Protein AF-A0A1A8CIB9-F1 (afdb_monomer)

Structure (mmCIF, N/CA/C/O backbone):
data_AF-A0A1A8CIB9-F1
#
_entry.id   AF-A0A1A8CIB9-F1
#
loop_
_atom_site.group_PDB
_atom_site.id
_atom_site.type_symbol
_atom_site.label_atom_id
_atom_site.label_alt_id
_atom_site.label_comp_id
_atom_site.label_asym_id
_atom_site.label_entity_id
_atom_site.label_seq_id
_atom_site.pdbx_PDB_ins_code
_atom_site.Cartn_x
_atom_site.Cartn_y
_atom_site.Cartn_z
_atom_site.occupancy
_atom_site.B_iso_or_equiv
_atom_site.auth_seq_id
_atom_site.auth_comp_id
_atom_site.auth_asym_id
_atom_site.auth_atom_id
_atom_site.pdbx_PDB_model_num
ATOM 1 N N . THR A 1 1 ? 44.053 -47.985 -75.294 1.00 54.22 1 THR A N 1
ATOM 2 C CA . THR A 1 1 ? 44.377 -47.275 -74.032 1.00 54.22 1 THR A CA 1
ATOM 3 C C . THR A 1 1 ? 44.449 -45.763 -74.181 1.00 54.22 1 THR A C 1
ATOM 5 O O . THR A 1 1 ? 44.349 -45.090 -73.173 1.00 54.22 1 THR A O 1
ATOM 8 N N . THR A 1 2 ? 44.560 -45.208 -75.389 1.00 54.22 2 THR A N 1
ATOM 9 C CA . THR A 1 2 ? 44.695 -43.759 -75.636 1.00 54.22 2 THR A CA 1
ATOM 10 C C . THR A 1 2 ? 43.370 -42.980 -75.628 1.00 54.22 2 THR A C 1
ATOM 12 O O . THR A 1 2 ? 43.347 -41.863 -75.128 1.00 54.22 2 THR A O 1
ATOM 15 N N . GLU A 1 3 ? 42.253 -43.562 -76.084 1.00 54.78 3 GLU A N 1
ATOM 16 C CA . GLU A 1 3 ? 40.936 -42.885 -76.100 1.00 54.78 3 GLU A CA 1
ATOM 17 C C . GLU A 1 3 ? 40.283 -42.754 -74.712 1.00 54.78 3 GLU A C 1
ATOM 19 O O . GLU A 1 3 ? 39.577 -41.782 -74.439 1.00 54.78 3 GLU A O 1
ATOM 24 N N . SER A 1 4 ? 40.553 -43.701 -73.804 1.00 56.16 4 SER A N 1
ATOM 25 C CA . SER A 1 4 ? 40.025 -43.661 -72.432 1.00 56.16 4 SER A CA 1
ATOM 26 C C . SER A 1 4 ? 40.646 -42.518 -71.621 1.00 56.16 4 SER A C 1
ATOM 28 O O . SER A 1 4 ? 39.952 -41.876 -70.837 1.00 56.16 4 SER A O 1
ATOM 30 N N . THR A 1 5 ? 41.922 -42.203 -71.869 1.00 58.66 5 THR A N 1
ATOM 31 C CA . THR A 1 5 ? 42.631 -41.077 -71.243 1.00 58.66 5 THR A CA 1
ATOM 32 C C . THR A 1 5 ? 42.067 -39.730 -71.709 1.00 58.66 5 THR A C 1
ATOM 34 O O . THR A 1 5 ? 41.890 -38.817 -70.909 1.00 58.66 5 THR A O 1
ATOM 37 N N . THR A 1 6 ? 41.675 -39.615 -72.984 1.00 62.97 6 THR A N 1
ATOM 38 C CA . THR A 1 6 ? 41.123 -38.369 -73.548 1.00 62.97 6 THR A CA 1
ATOM 39 C C . THR A 1 6 ? 39.738 -38.020 -72.992 1.00 62.97 6 THR A C 1
ATOM 41 O O . THR A 1 6 ?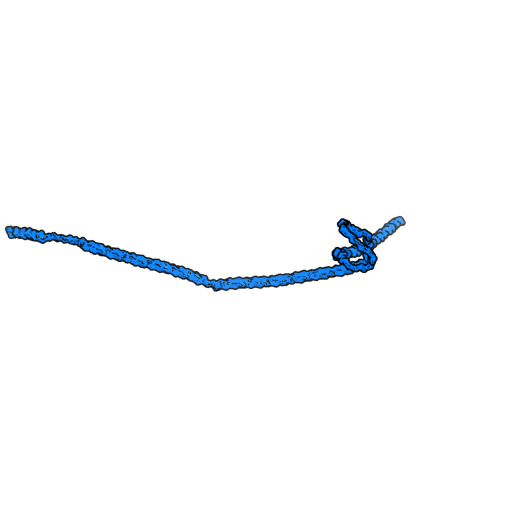 39.397 -36.844 -72.864 1.00 62.97 6 THR A O 1
ATOM 44 N N . MET A 1 7 ? 38.918 -39.021 -72.664 1.00 65.06 7 MET A N 1
ATOM 45 C CA . MET A 1 7 ? 37.602 -38.802 -72.049 1.00 65.06 7 MET A CA 1
ATOM 46 C C . MET A 1 7 ? 37.716 -38.389 -70.577 1.00 65.06 7 MET A C 1
ATOM 48 O O . MET A 1 7 ? 36.964 -37.528 -70.117 1.00 65.06 7 MET A O 1
ATOM 52 N N . GLU A 1 8 ? 38.685 -38.947 -69.852 1.00 67.94 8 GLU A N 1
ATOM 53 C CA . GLU A 1 8 ? 38.925 -38.621 -68.446 1.00 67.94 8 GLU A CA 1
ATOM 54 C C . GLU A 1 8 ? 39.481 -37.198 -68.268 1.00 67.94 8 GLU A C 1
ATOM 56 O O . GLU A 1 8 ? 39.038 -36.461 -67.383 1.00 67.94 8 GLU A O 1
ATOM 61 N N . ASP A 1 9 ? 40.372 -36.763 -69.162 1.00 68.81 9 ASP A N 1
ATOM 62 C CA . ASP A 1 9 ? 40.900 -35.395 -69.167 1.00 68.81 9 ASP A CA 1
ATOM 63 C C . ASP A 1 9 ? 39.818 -34.358 -69.505 1.00 68.81 9 ASP A C 1
ATOM 65 O O . ASP A 1 9 ? 39.734 -33.318 -68.850 1.00 68.81 9 ASP A O 1
ATOM 69 N N . LYS A 1 10 ? 38.899 -34.671 -70.431 1.00 69.88 10 LYS A N 1
ATOM 70 C CA . LYS A 1 10 ? 37.732 -33.818 -70.726 1.00 69.88 10 LYS A CA 1
ATOM 71 C C . LYS A 1 10 ? 36.770 -33.705 -69.543 1.00 69.88 10 LYS A C 1
ATOM 73 O O . LYS A 1 10 ? 36.228 -32.629 -69.294 1.00 69.88 10 LYS A O 1
ATOM 78 N N . MET A 1 11 ? 36.560 -34.786 -68.787 1.00 69.31 11 MET A N 1
ATOM 79 C CA . MET A 1 11 ? 35.745 -34.736 -67.567 1.00 69.31 11 MET A CA 1
ATOM 80 C C . MET A 1 11 ? 36.415 -33.917 -66.456 1.00 69.31 11 MET A C 1
ATOM 82 O O . MET A 1 11 ? 35.738 -33.143 -65.774 1.00 69.31 11 MET A O 1
ATOM 86 N N . LYS A 1 12 ? 37.740 -34.028 -66.297 1.00 71.44 12 LYS A N 1
ATOM 87 C CA . LYS A 1 12 ? 38.530 -33.209 -65.359 1.00 71.44 12 LYS A CA 1
ATOM 88 C C . LYS A 1 12 ? 38.539 -31.728 -65.750 1.00 71.44 12 LYS A C 1
ATOM 90 O O . LYS A 1 12 ? 38.465 -30.862 -64.883 1.00 71.44 12 LYS A O 1
ATOM 95 N N . GLU A 1 13 ? 38.584 -31.413 -67.039 1.00 72.12 13 GLU A N 1
ATOM 96 C CA . GLU A 1 13 ? 38.507 -30.033 -67.526 1.00 72.12 13 GLU A CA 1
ATOM 97 C C . GLU A 1 13 ? 37.100 -29.443 -67.350 1.00 72.12 13 GLU A C 1
ATOM 99 O O . GLU A 1 13 ? 36.956 -28.316 -66.879 1.00 72.12 13 GLU A O 1
ATOM 104 N N . ASN A 1 14 ? 36.048 -30.215 -67.634 1.00 71.69 14 ASN A N 1
ATOM 105 C CA . ASN A 1 14 ? 34.667 -29.780 -67.416 1.00 71.69 14 ASN A CA 1
ATOM 106 C C . ASN A 1 14 ? 34.348 -29.571 -65.932 1.00 71.69 14 ASN A C 1
ATOM 108 O O . ASN A 1 14 ? 33.689 -28.597 -65.580 1.00 71.69 14 ASN A O 1
ATOM 112 N N . THR A 1 15 ? 34.835 -30.441 -65.046 1.00 72.00 15 THR A N 1
ATOM 113 C CA . THR A 1 15 ? 34.665 -30.258 -63.595 1.00 72.00 15 THR A CA 1
ATOM 114 C C . THR A 1 15 ? 35.407 -29.023 -63.088 1.00 72.00 15 THR A C 1
ATOM 116 O O . THR A 1 15 ? 34.820 -28.259 -62.323 1.00 72.00 15 THR A O 1
ATOM 119 N N . LYS A 1 16 ? 36.626 -28.753 -63.580 1.00 77.38 16 LYS A N 1
ATOM 120 C CA . LYS A 1 16 ? 37.352 -27.500 -63.298 1.00 77.38 16 LYS A CA 1
ATOM 121 C C . LYS A 1 16 ? 36.575 -26.264 -63.767 1.00 77.38 16 LYS A C 1
ATOM 123 O O . LYS A 1 16 ? 36.340 -25.360 -62.966 1.00 77.38 16 LYS A O 1
ATOM 128 N N . LYS A 1 17 ? 36.066 -26.268 -65.003 1.00 76.50 17 LYS A N 1
ATOM 129 C CA . LYS A 1 17 ? 35.228 -25.181 -65.544 1.00 76.50 17 LYS A CA 1
ATOM 130 C C . LYS A 1 17 ? 33.960 -24.958 -64.717 1.00 76.50 17 LYS A C 1
ATOM 132 O O . LYS A 1 17 ? 33.610 -23.823 -64.413 1.00 76.50 17 LYS A O 1
ATOM 137 N N . VAL A 1 18 ? 33.284 -26.026 -64.289 1.00 81.12 18 VAL A N 1
ATOM 138 C CA . VAL A 1 18 ? 32.094 -25.930 -63.424 1.00 81.12 18 VAL A CA 1
ATOM 139 C C . VAL A 1 18 ? 32.444 -25.340 -62.055 1.00 81.12 18 VAL A C 1
ATOM 141 O O . VAL A 1 18 ? 31.697 -24.506 -61.541 1.00 81.12 18 VAL A O 1
ATOM 144 N N . THR A 1 19 ? 33.581 -25.720 -61.464 1.00 80.31 19 THR A N 1
ATOM 145 C CA . THR A 1 19 ? 34.029 -25.122 -60.198 1.00 80.31 19 THR A CA 1
ATOM 146 C C . THR A 1 19 ? 34.381 -23.643 -60.342 1.00 80.31 19 THR A C 1
ATOM 148 O O . THR A 1 19 ? 33.989 -22.858 -59.484 1.00 80.31 19 THR A O 1
ATOM 151 N N . GLU A 1 20 ? 35.022 -23.243 -61.441 1.00 83.12 20 GLU A N 1
ATOM 152 C CA . GLU A 1 20 ? 35.329 -21.841 -61.752 1.00 83.12 20 GLU A CA 1
ATOM 153 C C . GLU A 1 20 ? 34.058 -21.013 -61.994 1.00 83.12 20 GLU A C 1
ATOM 155 O O . GLU A 1 20 ? 33.910 -19.914 -61.465 1.00 83.12 20 GLU A O 1
ATOM 160 N N . HIS A 1 21 ? 33.072 -21.555 -62.710 1.00 84.25 21 HIS A N 1
ATOM 161 C CA . HIS A 1 21 ? 31.778 -20.890 -62.871 1.00 84.25 21 HIS A CA 1
ATOM 162 C C . HIS A 1 21 ? 31.034 -20.731 -61.541 1.00 84.25 21 HIS A C 1
ATOM 164 O O . HIS A 1 21 ? 30.430 -19.687 -61.289 1.00 84.25 21 HIS A O 1
ATOM 170 N N . LYS A 1 22 ? 31.095 -21.734 -60.657 1.00 86.81 22 LYS A N 1
ATOM 171 C CA . LYS A 1 22 ? 30.473 -21.662 -59.330 1.00 86.81 22 LYS A CA 1
ATOM 172 C C . LYS A 1 22 ? 31.141 -20.605 -58.449 1.00 86.81 22 LYS A C 1
ATOM 174 O O . LYS A 1 22 ? 30.437 -19.866 -57.764 1.00 86.81 22 LYS A O 1
ATOM 179 N N . THR A 1 23 ? 32.471 -20.501 -58.469 1.00 87.25 23 THR A N 1
ATOM 180 C CA . THR A 1 23 ? 33.184 -19.460 -57.711 1.00 87.25 23 THR A CA 1
ATOM 181 C C . THR A 1 23 ? 32.897 -18.064 -58.261 1.00 87.25 23 THR A C 1
ATOM 183 O O . THR A 1 23 ? 32.687 -17.144 -57.473 1.00 87.25 23 THR A O 1
ATOM 186 N N . LEU A 1 24 ? 32.790 -17.907 -59.584 1.00 90.31 24 LEU A N 1
ATOM 187 C CA . LEU A 1 24 ? 32.381 -16.650 -60.221 1.00 90.31 24 LEU A CA 1
ATOM 188 C C . LEU A 1 24 ? 30.943 -16.248 -59.869 1.00 90.31 24 LEU A C 1
ATOM 190 O O . LEU A 1 24 ? 30.689 -15.073 -59.609 1.00 90.31 24 LEU A O 1
ATOM 194 N N . LEU A 1 25 ? 30.013 -17.205 -59.807 1.00 88.88 25 LEU A N 1
ATOM 195 C CA . LEU A 1 25 ? 28.623 -16.941 -59.429 1.00 88.88 25 LEU A CA 1
ATOM 196 C C . LEU A 1 25 ? 28.509 -16.476 -57.972 1.00 88.88 25 LEU A C 1
ATOM 198 O O . LEU A 1 25 ? 27.802 -15.513 -57.687 1.00 88.88 25 LEU A O 1
ATOM 202 N N . VAL A 1 26 ? 29.237 -17.124 -57.058 1.00 90.12 26 VAL A N 1
ATOM 203 C CA . VAL A 1 26 ? 29.322 -16.701 -55.648 1.00 90.12 26 VAL A CA 1
ATOM 204 C C . VAL A 1 26 ? 29.961 -15.313 -55.542 1.00 90.12 26 VAL A C 1
ATOM 206 O O . VAL A 1 26 ? 29.449 -14.465 -54.812 1.00 90.12 26 VAL A O 1
ATOM 209 N N . LYS A 1 27 ? 31.016 -15.084 -56.340 1.00 90.75 27 LYS A N 1
ATOM 210 C CA . LYS A 1 27 ? 31.560 -13.787 -56.774 1.00 90.75 27 LYS A CA 1
ATOM 211 C C . LYS A 1 27 ? 30.481 -12.708 -56.890 1.00 90.75 27 LYS A C 1
ATOM 213 O O . LYS A 1 27 ? 30.280 -11.851 -56.034 1.00 90.75 27 LYS A O 1
ATOM 218 N N . HIS A 1 28 ? 29.752 -12.841 -57.985 1.00 90.44 28 HIS A N 1
ATOM 219 C CA . HIS A 1 28 ? 28.741 -11.906 -58.441 1.00 90.44 28 HIS A CA 1
ATOM 220 C C . HIS A 1 28 ? 27.577 -11.750 -57.455 1.00 90.44 28 HIS A C 1
ATOM 222 O O . HIS A 1 28 ? 27.076 -10.649 -57.241 1.00 90.44 28 HIS A O 1
ATOM 228 N N . GLN A 1 29 ? 27.152 -12.842 -56.811 1.00 91.00 29 GLN A N 1
ATOM 229 C CA . GLN A 1 29 ? 26.108 -12.784 -55.792 1.00 91.00 29 GLN A CA 1
ATOM 230 C C . GLN A 1 29 ? 26.528 -11.897 -54.617 1.00 91.00 29 GLN A C 1
ATOM 232 O O . GLN A 1 29 ? 25.713 -11.125 -54.115 1.00 91.00 29 GLN A O 1
ATOM 237 N N . LYS A 1 30 ? 27.786 -11.999 -54.177 1.00 89.88 30 LYS A N 1
ATOM 238 C CA . LYS A 1 30 ? 28.318 -11.153 -53.110 1.00 89.88 30 LYS A CA 1
ATOM 239 C C . LYS A 1 30 ? 28.433 -9.695 -53.557 1.00 89.88 30 LYS A C 1
ATOM 241 O O . LYS A 1 30 ? 27.951 -8.818 -52.844 1.00 89.88 30 LYS A O 1
ATOM 246 N N . ASP A 1 31 ? 28.971 -9.468 -54.754 1.00 88.69 31 ASP A N 1
ATOM 247 C CA . ASP A 1 31 ? 29.156 -8.131 -55.332 1.00 88.69 31 ASP A CA 1
ATOM 248 C C . ASP A 1 31 ? 27.827 -7.366 -55.486 1.00 88.69 31 ASP A C 1
ATOM 250 O O . ASP A 1 31 ? 27.812 -6.143 -55.413 1.00 88.69 31 ASP A O 1
ATOM 254 N N . LEU A 1 32 ? 26.698 -8.070 -55.635 1.00 89.12 32 LEU A N 1
ATOM 255 C CA . LEU A 1 32 ? 25.359 -7.469 -55.633 1.00 89.12 32 LEU A CA 1
ATOM 256 C C . LEU A 1 32 ? 24.728 -7.363 -54.239 1.00 89.12 32 LEU A C 1
ATOM 258 O O . LEU A 1 32 ? 23.956 -6.444 -53.970 1.00 89.12 32 LEU A O 1
ATOM 262 N N . ARG A 1 33 ? 25.008 -8.314 -53.345 1.00 91.94 33 ARG A N 1
ATOM 263 C CA . ARG A 1 33 ? 24.379 -8.370 -52.021 1.00 91.94 33 ARG A CA 1
ATOM 264 C C . ARG A 1 33 ? 24.823 -7.219 -51.129 1.00 91.94 33 ARG A C 1
ATOM 266 O O . ARG A 1 33 ? 23.972 -6.596 -50.501 1.00 91.94 33 ARG A O 1
ATOM 273 N N . ASP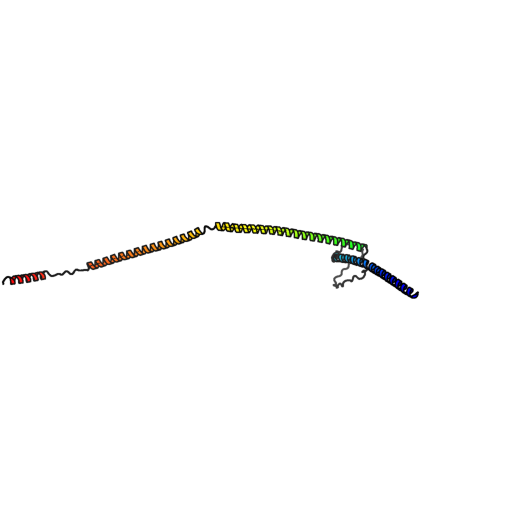 A 1 34 ? 26.122 -6.948 -51.069 1.00 90.56 34 ASP A N 1
ATOM 274 C CA . ASP A 1 34 ? 26.676 -5.967 -50.131 1.00 90.56 34 ASP A CA 1
ATOM 275 C C . ASP A 1 34 ? 26.205 -4.527 -50.456 1.00 90.56 34 ASP A C 1
ATOM 277 O O . ASP A 1 34 ? 25.724 -3.847 -49.543 1.00 90.56 34 ASP A O 1
ATOM 281 N N . PRO A 1 35 ? 26.197 -4.069 -51.728 1.00 89.81 35 PRO A N 1
ATOM 282 C CA . PRO A 1 35 ? 25.608 -2.779 -52.095 1.00 89.81 35 PRO A CA 1
ATOM 283 C C . PRO A 1 35 ? 24.104 -2.700 -51.824 1.00 89.81 35 PRO A C 1
ATOM 285 O O . PRO A 1 35 ? 23.627 -1.678 -51.342 1.00 89.81 35 PRO A O 1
ATOM 288 N N . ASN A 1 36 ? 23.352 -3.779 -52.069 1.00 91.19 36 ASN A N 1
ATOM 289 C CA . ASN A 1 36 ? 21.917 -3.806 -51.776 1.00 91.19 36 ASN A CA 1
ATOM 290 C C . ASN A 1 36 ? 21.638 -3.637 -50.277 1.00 91.19 36 ASN A C 1
ATOM 292 O O . ASN A 1 36 ? 20.702 -2.936 -49.902 1.00 91.19 36 ASN A O 1
ATOM 296 N N . VAL A 1 37 ? 22.457 -4.239 -49.409 1.00 93.06 37 VAL A N 1
ATOM 297 C CA . VAL A 1 37 ? 22.355 -4.043 -47.954 1.00 93.06 37 VAL A CA 1
ATOM 298 C C . VAL A 1 37 ? 22.659 -2.592 -47.572 1.00 93.06 37 VAL A C 1
ATOM 300 O O . VAL A 1 37 ? 21.936 -2.020 -46.757 1.00 93.06 37 VAL A O 1
ATOM 303 N N . ALA A 1 38 ? 23.681 -1.978 -48.173 1.00 90.00 38 ALA A N 1
ATOM 304 C CA . ALA A 1 38 ? 24.010 -0.574 -47.932 1.00 90.00 38 ALA A CA 1
ATOM 305 C C . ALA A 1 38 ? 22.875 0.371 -48.367 1.00 90.00 38 ALA A C 1
ATOM 307 O O . ALA A 1 38 ? 22.490 1.249 -47.599 1.00 90.00 38 ALA A O 1
ATOM 308 N N . LEU A 1 39 ? 22.281 0.141 -49.543 1.00 90.12 39 LEU A N 1
ATOM 309 C CA . LEU A 1 39 ? 21.133 0.909 -50.038 1.00 90.12 39 LEU A CA 1
ATOM 310 C C . LEU A 1 39 ? 19.899 0.747 -49.144 1.00 90.12 39 LEU A C 1
ATOM 312 O O . LEU A 1 39 ? 19.182 1.711 -48.902 1.00 90.12 39 LEU A O 1
ATOM 316 N N . LEU A 1 40 ? 19.650 -0.454 -48.613 1.00 93.94 40 LEU A N 1
ATOM 317 C CA . LEU A 1 40 ? 18.560 -0.674 -47.659 1.00 93.94 40 LEU A CA 1
ATOM 318 C C . LEU A 1 40 ? 18.775 0.103 -46.354 1.00 93.94 40 LEU A C 1
ATOM 320 O O . LEU A 1 40 ? 17.823 0.670 -45.821 1.00 93.94 40 LEU A O 1
ATOM 324 N N . ALA A 1 41 ? 20.010 0.145 -45.851 1.00 90.94 41 ALA A N 1
ATOM 325 C CA . ALA A 1 41 ? 20.351 0.927 -44.667 1.00 90.94 41 ALA A CA 1
ATOM 326 C C . ALA A 1 41 ? 20.210 2.437 -44.921 1.00 90.94 41 ALA A C 1
ATOM 328 O O . ALA A 1 41 ? 19.650 3.147 -44.090 1.00 90.94 41 ALA A O 1
ATOM 329 N N . GLU A 1 42 ? 20.661 2.918 -46.079 1.00 90.50 42 GLU A N 1
ATOM 330 C CA . GLU A 1 42 ? 20.491 4.308 -46.510 1.00 90.50 42 GLU A CA 1
ATOM 331 C C . GLU A 1 42 ? 19.002 4.683 -46.613 1.00 90.50 42 GLU A C 1
ATOM 333 O O . GLU A 1 42 ? 18.562 5.648 -45.987 1.00 90.50 42 GLU A O 1
ATOM 338 N N . ASN A 1 43 ? 18.205 3.868 -47.310 1.00 92.56 43 ASN A N 1
ATOM 339 C CA . ASN A 1 43 ? 16.760 4.065 -47.423 1.00 92.56 43 ASN A CA 1
ATOM 340 C C . ASN A 1 43 ? 16.090 4.103 -46.049 1.00 92.56 43 ASN A C 1
ATOM 342 O O . ASN A 1 43 ? 15.218 4.931 -45.814 1.00 92.56 43 ASN A O 1
ATOM 346 N N . HIS A 1 44 ? 16.511 3.248 -45.116 1.00 93.50 44 HIS A N 1
ATOM 347 C CA . HIS A 1 44 ? 15.976 3.264 -43.759 1.00 93.50 44 HIS A CA 1
ATOM 348 C C . HIS A 1 44 ? 16.214 4.604 -43.048 1.00 93.50 44 HIS A C 1
ATOM 350 O O . HIS A 1 44 ? 15.294 5.127 -42.423 1.00 93.50 44 HIS A O 1
ATOM 356 N N . VAL A 1 45 ? 17.414 5.179 -43.167 1.00 92.06 45 VAL A N 1
ATOM 357 C CA . VAL A 1 45 ? 17.736 6.491 -42.582 1.00 92.06 45 VAL A CA 1
ATOM 358 C C . VAL A 1 45 ? 16.880 7.592 -43.210 1.00 92.06 45 VAL A C 1
ATOM 360 O O . VAL A 1 45 ? 16.351 8.431 -42.485 1.00 92.06 45 VAL A O 1
ATOM 363 N N . PHE A 1 46 ? 16.676 7.565 -44.530 1.00 91.12 46 PHE A N 1
ATOM 364 C CA . PHE A 1 46 ? 15.808 8.535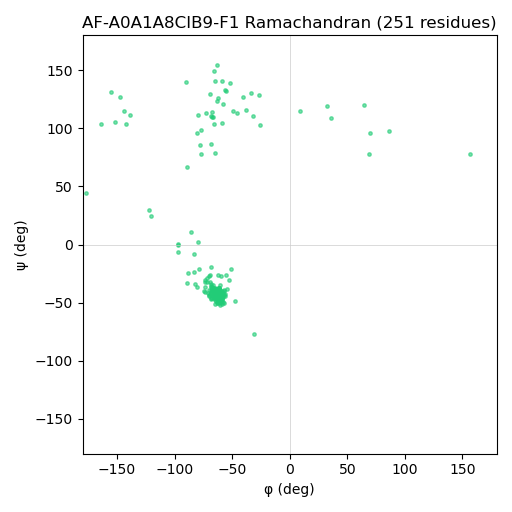 -45.204 1.00 91.12 46 PHE A CA 1
ATOM 365 C C . PHE A 1 46 ? 14.347 8.404 -44.795 1.00 91.12 46 PHE A C 1
ATOM 367 O O . PHE A 1 46 ? 13.701 9.409 -44.522 1.00 91.12 46 PHE A O 1
ATOM 374 N N . GLU A 1 47 ? 13.832 7.185 -44.686 1.00 92.38 47 GLU A N 1
ATOM 375 C CA . GLU A 1 47 ? 12.477 6.941 -44.197 1.00 92.38 47 GLU A CA 1
ATOM 376 C C . GLU A 1 47 ? 12.292 7.448 -42.761 1.00 92.38 47 GLU A C 1
ATOM 378 O O . GLU A 1 47 ? 11.260 8.033 -42.437 1.00 92.38 47 GLU A O 1
ATOM 383 N N . CYS A 1 48 ? 13.284 7.249 -41.887 1.00 91.50 48 CYS A N 1
ATOM 384 C CA . CYS A 1 48 ? 13.260 7.786 -40.525 1.00 91.50 48 CYS A CA 1
ATOM 385 C C . CYS A 1 48 ? 13.264 9.316 -40.523 1.00 91.50 48 CYS A C 1
ATOM 387 O O . CYS A 1 48 ? 12.415 9.918 -39.868 1.00 91.50 48 CYS A O 1
ATOM 389 N N . PHE A 1 49 ? 14.134 9.928 -41.325 1.00 90.94 49 PHE A N 1
ATOM 390 C CA . PHE A 1 49 ? 14.187 11.374 -41.486 1.00 90.94 49 PHE A CA 1
ATOM 391 C C . PHE A 1 49 ? 12.849 11.938 -41.979 1.00 90.94 49 PHE A C 1
ATOM 393 O O . PHE A 1 49 ? 12.294 12.844 -41.364 1.00 90.94 49 PHE A O 1
ATOM 400 N N . ILE A 1 50 ? 12.278 11.359 -43.041 1.00 89.25 50 ILE A N 1
ATOM 401 C CA . ILE A 1 50 ? 10.999 11.790 -43.625 1.00 89.25 50 ILE A CA 1
ATOM 402 C C . ILE A 1 50 ? 9.863 11.684 -42.604 1.00 89.25 50 ILE A C 1
ATOM 404 O O . ILE A 1 50 ? 9.050 12.597 -42.508 1.00 89.25 50 ILE A O 1
ATOM 408 N N . LYS A 1 51 ? 9.814 10.613 -41.801 1.00 89.56 51 LYS A N 1
ATOM 409 C CA . LYS A 1 51 ? 8.787 10.440 -40.755 1.00 89.56 51 LYS A CA 1
ATOM 410 C C . LYS A 1 51 ? 8.835 11.511 -39.667 1.00 89.56 51 LYS A C 1
ATOM 412 O O . LYS A 1 51 ? 7.818 11.733 -39.014 1.00 89.56 51 LYS A O 1
ATOM 417 N N . ARG A 1 52 ? 9.999 12.125 -39.435 1.00 87.69 52 ARG A N 1
ATOM 418 C CA . ARG A 1 52 ? 10.180 13.195 -38.442 1.00 87.69 52 ARG A CA 1
ATOM 419 C C . ARG A 1 52 ? 9.786 14.566 -38.962 1.00 87.69 52 ARG A C 1
ATOM 421 O O . ARG A 1 52 ? 9.502 15.435 -38.147 1.00 87.69 52 ARG A O 1
ATOM 428 N N . LEU A 1 53 ? 9.795 14.766 -40.278 1.00 83.88 53 LEU A N 1
ATOM 429 C CA . LEU A 1 53 ? 9.390 16.031 -40.876 1.00 83.88 53 LEU A CA 1
ATOM 430 C C . LEU A 1 53 ? 7.890 16.227 -40.644 1.00 83.88 53 LEU A C 1
ATOM 432 O O . LEU A 1 53 ? 7.063 15.491 -41.185 1.00 83.88 53 LEU A O 1
ATOM 436 N N . ASP A 1 54 ? 7.530 17.230 -39.847 1.00 73.94 54 ASP A N 1
ATOM 437 C CA . ASP A 1 54 ? 6.142 17.673 -39.758 1.00 73.94 54 ASP A CA 1
ATOM 438 C C . ASP A 1 54 ? 5.775 18.345 -41.099 1.00 73.94 54 ASP A C 1
ATOM 440 O O . ASP A 1 54 ? 6.507 19.231 -41.556 1.00 73.94 54 ASP A O 1
ATOM 444 N N . PRO A 1 55 ? 4.653 17.986 -41.757 1.00 65.00 55 PRO A N 1
ATOM 445 C CA . PRO A 1 55 ? 4.183 18.673 -42.963 1.00 65.00 55 PRO A CA 1
ATOM 446 C C . PRO A 1 55 ? 4.096 20.203 -42.829 1.00 65.00 55 PRO A C 1
ATOM 448 O O . PRO A 1 55 ? 4.108 20.912 -43.836 1.00 65.00 55 PRO A O 1
ATOM 451 N N . LYS A 1 56 ? 4.012 20.722 -41.597 1.00 58.84 56 LYS A N 1
ATOM 452 C CA . LYS A 1 56 ? 3.992 22.160 -41.300 1.00 58.84 56 LYS A CA 1
ATOM 453 C C . LYS A 1 56 ? 5.362 22.842 -41.346 1.00 58.84 56 LYS A C 1
ATOM 455 O O . LYS A 1 56 ? 5.397 24.047 -41.559 1.00 58.84 56 LYS A O 1
ATOM 460 N N . GLU A 1 57 ? 6.474 22.117 -41.219 1.00 56.88 57 GLU A N 1
ATOM 461 C CA . GLU A 1 57 ? 7.830 22.695 -41.301 1.00 56.88 57 GLU A CA 1
ATOM 462 C C . GLU A 1 57 ? 8.179 23.197 -42.715 1.00 56.88 57 GLU A C 1
ATOM 464 O O . GLU A 1 57 ? 9.049 24.049 -42.872 1.00 56.88 57 GLU A O 1
ATOM 469 N N . PHE A 1 58 ? 7.463 22.721 -43.743 1.00 53.25 58 PHE A N 1
ATOM 470 C CA . PHE A 1 58 ? 7.584 23.185 -45.133 1.00 53.25 58 PHE A CA 1
ATOM 471 C C . PHE A 1 58 ? 6.536 24.233 -45.534 1.00 53.25 58 PHE A C 1
ATOM 473 O O . PHE A 1 58 ? 6.625 24.803 -46.622 1.00 53.25 58 PHE A O 1
ATOM 480 N N . GLN A 1 59 ? 5.557 24.524 -44.672 1.00 48.41 59 GLN A N 1
ATOM 481 C CA . GLN A 1 59 ? 4.670 25.679 -44.825 1.00 48.41 59 GLN A CA 1
ATOM 482 C C . GLN A 1 59 ? 5.306 26.874 -44.116 1.00 48.41 59 GLN A C 1
ATOM 484 O O . GLN A 1 59 ? 4.831 27.343 -43.086 1.00 48.41 59 GLN A O 1
ATOM 489 N N . GLY A 1 60 ? 6.431 27.332 -44.661 1.00 40.25 60 GLY A N 1
ATOM 490 C CA . GLY A 1 60 ? 7.049 28.576 -44.236 1.00 40.25 60 GLY A CA 1
ATOM 491 C C . GLY A 1 60 ? 6.113 29.755 -44.491 1.00 40.25 60 GLY A C 1
ATOM 492 O O . GLY A 1 60 ? 5.643 29.959 -45.612 1.00 40.25 60 GLY A O 1
ATOM 493 N N . ASP A 1 61 ? 5.875 30.508 -43.422 1.00 45.00 61 ASP A N 1
ATOM 494 C CA . ASP A 1 61 ? 5.480 31.909 -43.419 1.00 45.00 61 ASP A CA 1
ATOM 495 C C . ASP A 1 61 ? 6.267 32.670 -44.501 1.00 45.00 61 ASP A C 1
ATOM 497 O O . ASP A 1 61 ? 7.491 32.548 -44.608 1.00 45.00 61 ASP A O 1
ATOM 501 N N . GLY A 1 62 ? 5.554 33.385 -45.368 1.00 44.62 62 GLY A N 1
ATOM 502 C CA . GLY A 1 62 ? 6.152 34.103 -46.486 1.00 44.62 62 GLY A CA 1
ATOM 503 C C . GLY A 1 62 ? 7.033 35.239 -45.979 1.00 44.62 62 GLY A C 1
ATOM 504 O O . GLY A 1 62 ? 6.520 36.244 -45.498 1.00 44.62 62 GLY A O 1
ATOM 505 N N . GLY A 1 63 ? 8.350 35.102 -46.127 1.00 39.16 63 GLY A N 1
ATOM 506 C CA . GLY A 1 63 ? 9.307 36.115 -45.692 1.00 39.16 63 GLY A CA 1
ATOM 507 C C . GLY A 1 63 ? 10.603 36.116 -46.498 1.00 39.16 63 GLY A C 1
ATOM 508 O O . GLY A 1 63 ? 11.467 35.277 -46.288 1.00 39.16 63 GLY A O 1
ATOM 509 N N . GLU A 1 64 ? 10.708 37.123 -47.368 1.00 39.50 64 GLU A N 1
ATOM 510 C CA . GLU A 1 64 ? 11.930 37.808 -47.822 1.00 39.50 64 GLU A CA 1
ATOM 511 C C . GLU A 1 64 ? 12.942 37.067 -48.721 1.00 39.50 64 GLU A C 1
ATOM 513 O O . GLU A 1 64 ? 13.908 36.449 -48.285 1.00 39.50 64 GLU A O 1
ATOM 518 N N . GLY A 1 65 ? 12.788 37.300 -50.031 1.00 33.16 65 GLY A N 1
ATOM 519 C CA . GLY A 1 65 ? 13.823 37.133 -51.051 1.00 33.16 65 GLY A CA 1
ATOM 520 C C . GLY A 1 65 ? 13.781 38.292 -52.053 1.00 33.16 65 GLY A C 1
ATOM 521 O O . GLY A 1 65 ? 12.819 38.459 -52.793 1.00 33.16 65 GLY A O 1
ATOM 522 N N . GLN A 1 66 ? 14.826 39.112 -52.007 1.00 35.91 66 GLN A N 1
ATOM 523 C CA . GLN A 1 66 ? 15.155 40.313 -52.781 1.00 35.91 66 GLN A CA 1
ATOM 524 C C . GLN A 1 66 ? 14.705 40.384 -54.263 1.00 35.91 66 GLN A C 1
ATOM 526 O O . GLN A 1 66 ? 15.014 39.527 -55.080 1.00 35.91 66 GLN A O 1
ATOM 531 N N . GLN A 1 67 ? 14.069 41.520 -54.582 1.00 34.31 67 GLN A N 1
ATOM 532 C CA . GLN A 1 67 ? 14.201 42.373 -55.779 1.00 34.31 67 GLN A CA 1
ATOM 533 C C . GLN A 1 67 ? 14.466 41.729 -57.159 1.00 34.31 67 GLN A C 1
ATOM 535 O O . GLN A 1 67 ? 15.602 41.448 -57.525 1.00 34.31 67 GLN A O 1
ATOM 540 N N . ALA A 1 68 ? 13.443 41.764 -58.019 1.00 32.41 68 ALA A N 1
ATOM 541 C CA . ALA A 1 68 ? 13.591 42.156 -59.423 1.00 32.41 68 ALA A CA 1
ATOM 542 C C . ALA A 1 68 ? 12.305 42.862 -59.891 1.00 32.41 68 ALA A C 1
ATOM 544 O O . ALA A 1 68 ? 11.195 42.376 -59.690 1.00 32.41 68 ALA A O 1
ATOM 545 N N . ALA A 1 69 ? 12.477 44.061 -60.442 1.00 35.78 69 ALA A N 1
ATOM 546 C CA . ALA A 1 69 ? 11.433 44.996 -60.839 1.00 35.78 69 ALA A CA 1
ATOM 547 C C . ALA A 1 69 ? 10.560 44.492 -62.002 1.00 35.78 69 ALA A C 1
ATOM 549 O O . ALA A 1 69 ? 11.068 43.845 -62.915 1.00 35.78 69 ALA A O 1
ATOM 550 N N . GLY A 1 70 ? 9.284 44.903 -62.035 1.00 29.44 70 GLY A N 1
ATOM 551 C CA . GLY A 1 70 ? 8.507 44.866 -63.279 1.00 29.44 70 GLY A CA 1
ATOM 552 C C . GLY A 1 70 ? 6.980 44.802 -63.168 1.00 29.44 70 GLY A C 1
ATOM 553 O O . GLY A 1 70 ? 6.405 43.763 -63.440 1.00 29.44 70 GLY A O 1
ATOM 554 N N . HIS A 1 71 ? 6.351 45.946 -62.887 1.00 29.42 71 HIS A N 1
ATOM 555 C CA . HIS A 1 71 ? 5.058 46.405 -63.428 1.00 29.42 71 HIS A CA 1
ATOM 556 C C . HIS A 1 71 ? 3.711 45.677 -63.164 1.00 29.42 71 HIS A C 1
ATOM 558 O O . HIS A 1 71 ? 3.394 44.625 -63.703 1.00 29.42 71 HIS A O 1
ATOM 564 N N . SER A 1 72 ? 2.843 46.487 -62.540 1.00 34.47 72 SER A N 1
ATOM 565 C CA . SER A 1 72 ? 1.405 46.708 -62.770 1.00 34.47 72 SER A CA 1
ATOM 566 C C . SER A 1 72 ? 0.362 45.797 -62.110 1.00 34.47 72 SER A C 1
ATOM 568 O O . SER A 1 72 ? -0.062 44.773 -62.631 1.00 34.47 72 SER A O 1
ATOM 570 N N . GLN A 1 73 ? -0.140 46.330 -60.994 1.00 40.81 73 GLN A N 1
ATOM 571 C CA . GLN A 1 73 ? -1.521 46.317 -60.510 1.00 40.81 73 GLN A CA 1
ATOM 572 C C . GLN A 1 73 ? -2.584 46.197 -61.616 1.00 40.81 73 GLN A C 1
ATOM 574 O O . GLN A 1 73 ? -2.594 47.032 -62.517 1.00 40.81 73 GLN A O 1
ATOM 579 N N . LEU A 1 74 ? -3.508 45.240 -61.466 1.00 32.91 74 LEU A N 1
ATOM 580 C CA . LEU A 1 74 ? -4.953 45.412 -61.675 1.00 32.91 74 LEU A CA 1
ATOM 581 C C . LEU A 1 74 ? -5.729 44.358 -60.861 1.00 32.91 74 LEU A C 1
ATOM 583 O O . LEU A 1 74 ? -5.424 43.168 -60.898 1.00 32.91 74 LEU A O 1
ATOM 587 N N . ASP A 1 75 ? -6.730 44.839 -60.126 1.00 37.81 75 ASP A N 1
ATOM 588 C CA . ASP A 1 75 ? -7.706 44.071 -59.356 1.00 37.81 75 ASP A CA 1
ATOM 589 C C . ASP A 1 75 ? -8.617 43.210 -60.244 1.00 37.81 75 ASP A C 1
ATOM 591 O O . ASP A 1 75 ? -9.137 43.694 -61.249 1.00 37.81 75 ASP A O 1
ATOM 595 N N . CYS A 1 76 ? -8.931 41.985 -59.804 1.00 29.22 76 CYS A N 1
ATOM 596 C CA . CYS A 1 76 ? -10.195 41.320 -60.145 1.00 29.22 76 CYS A CA 1
ATOM 597 C C . CYS A 1 76 ? -10.513 40.123 -59.223 1.00 29.22 76 CYS A C 1
ATOM 599 O O . CYS A 1 76 ? -9.949 39.040 -59.342 1.00 29.22 76 CYS A O 1
ATOM 601 N N . VAL A 1 77 ? -11.444 40.371 -58.296 1.00 34.47 77 VAL A N 1
ATOM 602 C CA . VAL A 1 77 ? -12.682 39.616 -58.007 1.00 34.47 77 VAL A CA 1
ATOM 603 C C . VAL A 1 77 ? -12.690 38.088 -58.232 1.00 34.47 77 VAL A C 1
ATOM 605 O O . VAL A 1 77 ? -12.623 37.599 -59.353 1.00 34.47 77 VAL A O 1
ATOM 608 N N . ASN A 1 78 ? -12.928 37.377 -57.121 1.00 42.59 78 ASN A N 1
ATOM 609 C CA . ASN A 1 78 ? -13.603 36.080 -56.942 1.00 42.59 78 ASN A CA 1
ATOM 610 C C . ASN A 1 78 ? -13.962 35.263 -58.197 1.00 42.59 78 ASN A C 1
ATOM 612 O O . ASN A 1 78 ? -14.935 35.590 -58.874 1.00 42.59 78 ASN A O 1
ATOM 616 N N . VAL A 1 79 ? -13.338 34.088 -58.363 1.00 37.38 79 VAL A N 1
ATOM 617 C CA . VAL A 1 79 ? -14.007 32.916 -58.958 1.00 37.38 79 VAL A CA 1
ATOM 618 C C . VAL A 1 79 ? -13.534 31.633 -58.271 1.00 37.38 79 VAL A C 1
ATOM 620 O O . VAL A 1 79 ? -12.381 31.219 -58.396 1.00 37.38 79 VAL A O 1
ATOM 623 N N . ASP A 1 80 ? -14.477 30.989 -57.587 1.00 48.53 80 ASP A N 1
ATOM 624 C CA . ASP A 1 80 ? -14.448 29.592 -57.168 1.00 48.53 80 ASP A CA 1
ATOM 625 C C . ASP A 1 80 ? -13.990 28.684 -58.318 1.00 48.53 80 ASP A C 1
ATOM 627 O O . ASP A 1 80 ? -14.684 28.508 -59.325 1.00 48.53 80 ASP A O 1
ATOM 631 N N . ARG A 1 81 ? -12.817 28.061 -58.182 1.00 38.09 81 ARG A N 1
ATOM 632 C CA . ARG A 1 81 ? -12.393 27.011 -59.110 1.00 38.09 81 ARG A CA 1
ATOM 633 C C . ARG A 1 81 ? -11.661 25.918 -58.354 1.00 38.09 81 ARG A C 1
ATOM 635 O O . ARG A 1 81 ? -10.496 26.065 -57.999 1.00 38.09 81 ARG A O 1
ATOM 642 N N . ARG A 1 82 ? -12.385 24.810 -58.149 1.00 53.09 82 ARG A N 1
ATOM 643 C CA . ARG A 1 82 ? -11.890 23.481 -57.757 1.00 53.09 82 ARG A CA 1
ATOM 644 C C . ARG A 1 82 ? -10.441 23.286 -58.206 1.00 53.09 82 ARG A C 1
ATOM 646 O O . ARG A 1 82 ? -10.186 23.019 -59.384 1.00 53.09 82 ARG A O 1
ATOM 653 N N . GLN A 1 83 ? -9.505 23.404 -57.272 1.00 45.94 83 GLN A N 1
ATOM 654 C CA . GLN A 1 83 ? -8.114 23.084 -57.539 1.00 45.94 83 GLN A CA 1
ATOM 655 C C . GLN A 1 83 ? -7.981 21.562 -57.531 1.00 45.94 83 GLN A C 1
ATOM 657 O O . GLN A 1 83 ? -7.907 20.919 -56.488 1.00 45.94 83 GLN A O 1
ATOM 662 N N . LYS A 1 84 ? -7.989 20.975 -58.732 1.00 41.53 84 LYS A N 1
ATOM 663 C CA . LYS A 1 84 ? -7.296 19.706 -58.964 1.00 41.53 84 LYS A CA 1
ATOM 664 C C . LYS A 1 84 ? -5.859 19.871 -58.453 1.00 41.53 84 LYS A C 1
ATOM 666 O O . LYS A 1 84 ? -5.278 20.930 -58.710 1.00 41.53 84 LYS A O 1
ATOM 671 N N . PRO A 1 85 ? -5.283 18.866 -57.773 1.00 42.44 85 PRO A N 1
ATOM 672 C CA . PRO A 1 85 ? -3.893 18.942 -57.366 1.00 42.44 85 PRO A CA 1
ATOM 673 C C . PRO A 1 85 ? -3.073 19.138 -58.639 1.00 42.44 85 PRO A C 1
ATOM 675 O O . PRO A 1 85 ? -3.179 18.346 -59.581 1.00 42.44 85 PRO A O 1
ATOM 678 N N . ARG A 1 86 ? -2.317 20.239 -58.703 1.00 43.56 86 ARG A N 1
ATOM 679 C CA . ARG A 1 86 ? -1.251 20.370 -59.690 1.00 43.56 86 ARG A CA 1
ATOM 680 C C . ARG A 1 86 ? -0.328 19.195 -59.413 1.00 43.56 86 ARG A C 1
ATOM 682 O O . ARG A 1 86 ? 0.376 19.190 -58.409 1.00 43.56 86 ARG A O 1
ATOM 689 N N . TYR A 1 87 ? -0.399 18.178 -60.265 1.00 43.62 87 TYR A N 1
ATOM 690 C CA . TYR A 1 87 ? 0.690 17.235 -60.409 1.00 43.62 87 TYR A CA 1
ATOM 691 C C . TYR A 1 87 ? 1.944 18.086 -60.591 1.00 43.62 87 TYR A C 1
ATOM 693 O O . TYR A 1 87 ? 2.038 18.840 -61.562 1.00 43.62 87 TYR A O 1
ATOM 701 N N . ILE A 1 88 ? 2.854 18.006 -59.621 1.00 51.22 88 ILE A N 1
ATOM 702 C CA . ILE A 1 88 ? 4.246 18.421 -59.761 1.00 51.22 88 ILE A CA 1
ATOM 703 C C . ILE A 1 88 ? 4.824 17.452 -60.795 1.00 51.22 88 ILE A C 1
ATOM 705 O O . ILE A 1 88 ? 5.366 16.401 -60.479 1.00 51.22 88 ILE A O 1
ATOM 709 N N . SER A 1 89 ? 4.516 17.725 -62.057 1.00 57.56 89 SER A N 1
ATOM 710 C CA . SER A 1 89 ? 5.095 17.060 -63.206 1.00 57.56 89 SER A CA 1
ATOM 711 C C . SER A 1 89 ? 6.331 17.859 -63.585 1.00 57.56 89 SER A C 1
ATOM 713 O O . SER A 1 89 ? 6.277 19.086 -63.560 1.00 57.56 89 SER A O 1
ATOM 715 N N . SER A 1 90 ? 7.383 17.118 -63.941 1.00 50.97 90 SER A N 1
ATOM 716 C CA . SER A 1 90 ? 8.723 17.539 -64.375 1.00 50.97 90 SER A CA 1
ATOM 717 C C . SER A 1 90 ? 9.615 18.185 -63.311 1.00 50.97 90 SER A C 1
ATOM 719 O O . SER A 1 90 ? 9.744 19.400 -63.287 1.00 50.97 90 SER A O 1
ATOM 721 N N . ASP A 1 91 ? 10.193 17.343 -62.441 1.00 46.53 91 ASP A N 1
ATOM 722 C CA . ASP A 1 91 ? 11.638 17.332 -62.090 1.00 46.53 91 ASP A CA 1
ATOM 723 C C . ASP A 1 91 ? 11.960 16.178 -61.109 1.00 46.53 91 ASP A C 1
ATOM 725 O O . ASP A 1 91 ? 12.642 16.330 -60.099 1.00 46.53 91 ASP A O 1
ATOM 729 N N . CYS A 1 92 ? 11.421 14.980 -61.366 1.00 48.47 92 CYS A N 1
ATOM 730 C CA . CYS A 1 92 ? 11.436 13.893 -60.379 1.00 48.47 92 CYS A CA 1
ATOM 731 C C . CYS A 1 92 ? 12.710 13.020 -60.372 1.00 48.47 92 CYS A C 1
ATOM 733 O O . CYS A 1 92 ? 12.726 12.017 -59.667 1.00 48.47 92 CYS A O 1
ATOM 735 N N . ASP A 1 93 ? 13.776 13.414 -61.078 1.00 56.47 93 ASP A N 1
ATOM 736 C CA . ASP A 1 93 ? 15.057 12.682 -61.106 1.00 56.47 93 ASP A CA 1
ATOM 737 C C . ASP A 1 93 ? 16.241 13.527 -60.602 1.00 56.47 93 ASP A C 1
ATOM 739 O O . ASP A 1 93 ? 17.400 13.273 -60.943 1.00 56.47 93 ASP A O 1
ATOM 743 N N . GLN A 1 94 ? 15.989 14.546 -59.776 1.00 68.00 94 GLN A N 1
ATOM 744 C CA . GLN A 1 94 ? 17.077 15.255 -59.106 1.00 68.00 94 GLN A CA 1
ATOM 745 C C . GLN A 1 94 ? 17.573 14.416 -57.923 1.00 68.00 94 GLN A C 1
ATOM 747 O O . GLN A 1 94 ? 17.115 14.531 -56.788 1.00 68.00 94 GLN A O 1
ATOM 752 N N . LEU A 1 95 ? 18.493 13.499 -58.226 1.00 81.19 95 LEU A N 1
ATOM 753 C CA . LEU A 1 95 ? 19.203 12.707 -57.229 1.00 81.19 95 LEU A CA 1
ATOM 754 C C . LEU A 1 95 ? 19.881 13.646 -56.225 1.00 81.19 95 LEU A C 1
ATOM 756 O O . LEU A 1 95 ? 20.574 14.587 -56.616 1.00 81.19 95 LEU A O 1
ATOM 760 N N . LEU A 1 96 ? 19.712 13.360 -54.932 1.00 84.12 96 LEU A N 1
ATOM 761 C CA . LEU A 1 96 ? 20.421 14.079 -53.878 1.00 84.12 96 LEU A CA 1
ATOM 762 C C . LEU A 1 96 ? 21.929 13.984 -54.113 1.00 84.12 96 LEU A C 1
ATOM 764 O 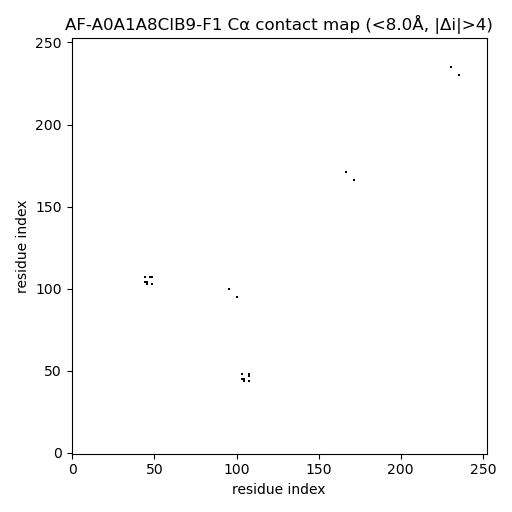O . LEU A 1 96 ? 22.468 12.892 -54.336 1.00 84.12 96 LEU A O 1
ATOM 768 N N . THR A 1 97 ? 22.613 15.121 -54.013 1.00 89.94 97 THR A N 1
ATOM 769 C CA . THR A 1 97 ? 24.074 15.140 -54.038 1.00 89.94 97 THR A CA 1
ATOM 770 C C . THR A 1 97 ? 24.617 14.382 -52.827 1.00 89.94 97 THR A C 1
ATOM 772 O O . THR A 1 97 ? 23.964 14.268 -51.786 1.00 89.94 97 THR A O 1
ATOM 775 N N . LEU A 1 98 ? 25.838 13.853 -52.941 1.00 90.38 98 LEU A N 1
ATOM 776 C CA . LEU A 1 98 ? 26.476 13.126 -51.839 1.00 90.38 98 LEU A CA 1
ATOM 777 C C . LEU A 1 98 ? 26.532 13.970 -50.554 1.00 90.38 98 LEU A C 1
ATOM 779 O O . LEU A 1 98 ? 26.296 13.453 -49.467 1.00 90.38 98 LEU A O 1
ATOM 783 N N . GLU A 1 99 ? 26.786 15.272 -50.682 1.00 92.38 99 GLU A N 1
ATOM 784 C CA . GLU A 1 99 ? 26.824 16.206 -49.556 1.00 92.38 99 GLU A CA 1
ATOM 785 C C . GLU A 1 99 ? 25.459 16.348 -48.868 1.00 92.38 99 GLU A C 1
ATOM 787 O O . GLU A 1 99 ? 25.378 16.264 -47.642 1.00 92.38 99 GLU A O 1
ATOM 792 N N . GLN A 1 100 ? 24.373 16.449 -49.643 1.00 91.38 100 GLN A N 1
ATOM 793 C CA . GLN A 1 100 ? 23.010 16.469 -49.102 1.00 91.38 100 GLN A CA 1
ATOM 794 C C . GLN A 1 100 ? 22.683 15.172 -48.356 1.00 91.38 100 GLN A C 1
ATOM 796 O O . GLN A 1 100 ? 22.126 15.211 -47.260 1.00 91.38 100 GLN A O 1
ATOM 801 N N . LYS A 1 101 ? 23.074 14.015 -48.905 1.00 91.31 101 LYS A N 1
ATOM 802 C CA . LYS A 1 101 ? 22.882 12.718 -48.241 1.00 91.31 101 LYS A CA 1
ATOM 803 C C . LYS A 1 101 ? 23.652 12.629 -46.925 1.00 91.31 101 LYS A C 1
ATOM 805 O O . LYS A 1 101 ? 23.090 12.199 -45.920 1.00 91.31 101 LYS A O 1
ATOM 810 N N . ILE A 1 102 ? 24.913 13.066 -46.909 1.00 92.00 102 ILE A N 1
ATOM 811 C CA . ILE A 1 102 ? 25.735 13.097 -45.690 1.00 92.00 102 ILE A CA 1
ATOM 812 C C . ILE A 1 102 ? 25.085 13.992 -44.632 1.00 92.00 102 ILE A C 1
ATOM 814 O O . ILE A 1 102 ? 24.982 13.578 -43.478 1.00 92.00 102 ILE A O 1
ATOM 818 N N . PHE A 1 103 ? 24.602 15.174 -45.018 1.00 93.19 103 PHE A N 1
ATOM 819 C CA . PHE A 1 103 ? 23.906 16.080 -44.107 1.00 93.19 103 PHE A CA 1
ATOM 820 C C . PHE A 1 103 ? 22.659 15.432 -43.485 1.00 93.19 103 PHE A C 1
ATOM 822 O O . PHE A 1 103 ? 22.493 15.468 -42.266 1.00 93.19 103 PHE A O 1
ATOM 829 N N . LEU A 1 104 ? 21.814 14.784 -44.297 1.00 91.62 104 LEU A N 1
ATOM 830 C CA . LEU A 1 104 ? 20.619 14.078 -43.817 1.00 91.62 104 LEU A CA 1
ATOM 831 C C . LEU A 1 104 ? 20.971 12.972 -42.821 1.00 91.62 104 LEU A C 1
ATOM 833 O O . LEU A 1 104 ? 20.370 12.886 -41.752 1.00 91.62 104 LEU A O 1
ATOM 837 N N . ILE A 1 105 ? 21.980 12.161 -43.146 1.00 92.50 105 ILE A N 1
ATOM 838 C CA . ILE A 1 105 ? 22.450 11.084 -42.271 1.00 92.50 105 ILE A CA 1
ATOM 839 C C . ILE A 1 105 ? 22.968 11.658 -40.945 1.00 92.50 105 ILE A C 1
ATOM 841 O O . ILE A 1 105 ? 22.630 11.148 -39.880 1.00 92.50 105 ILE A O 1
ATOM 845 N N . GLN A 1 106 ? 23.760 12.733 -40.977 1.00 94.31 106 GLN A N 1
ATOM 846 C CA . GLN A 1 106 ? 24.278 13.377 -39.765 1.00 94.31 106 GLN A CA 1
ATOM 847 C C . GLN A 1 106 ? 23.163 13.963 -38.890 1.00 94.31 106 GLN A C 1
ATOM 849 O O . GLN A 1 106 ? 23.213 13.828 -37.662 1.00 94.31 106 GLN A O 1
ATOM 854 N N . ARG A 1 107 ? 22.152 14.580 -39.509 1.00 93.56 107 ARG A N 1
ATOM 855 C CA . ARG A 1 107 ? 20.976 15.093 -38.803 1.00 93.56 107 ARG A CA 1
ATOM 856 C C . ARG A 1 107 ? 20.190 13.957 -38.151 1.00 93.56 107 ARG A C 1
ATOM 858 O O . ARG A 1 107 ? 20.004 13.999 -36.941 1.00 93.56 107 ARG A O 1
ATOM 865 N N . GLU A 1 108 ? 19.857 12.898 -38.888 1.00 94.06 108 GLU A N 1
ATOM 866 C CA . GLU A 1 108 ? 19.132 11.742 -38.336 1.00 94.06 108 GLU A CA 1
ATOM 867 C C . GLU A 1 108 ? 19.918 11.043 -37.211 1.00 94.06 108 GLU A C 1
ATOM 869 O O . GLU A 1 108 ? 19.341 10.639 -36.202 1.00 94.06 108 GLU A O 1
ATOM 874 N N . ILE A 1 109 ? 21.250 10.946 -37.310 1.00 94.62 109 ILE A N 1
ATOM 875 C CA . ILE A 1 109 ? 22.098 10.440 -36.215 1.00 94.62 109 ILE A CA 1
ATOM 876 C C . ILE A 1 109 ? 21.985 11.327 -34.968 1.00 94.62 109 ILE A C 1
ATOM 878 O O . ILE A 1 109 ? 21.970 10.827 -33.843 1.00 94.62 109 ILE A O 1
ATOM 882 N N . THR A 1 110 ? 21.939 12.644 -35.142 1.00 95.62 110 THR A N 1
ATOM 883 C CA . THR A 1 110 ? 21.831 13.587 -34.022 1.00 95.62 110 THR A CA 1
ATOM 884 C C . THR A 1 110 ? 20.449 13.511 -33.377 1.00 95.62 110 THR A C 1
ATOM 886 O O . THR A 1 110 ? 20.353 13.421 -32.152 1.00 95.62 110 THR A O 1
ATOM 889 N N . ASP A 1 111 ? 19.396 13.454 -34.192 1.00 94.19 111 ASP A N 1
ATOM 890 C CA . ASP A 1 111 ? 18.009 13.357 -33.738 1.00 94.19 111 ASP A CA 1
ATOM 891 C C . ASP A 1 111 ? 17.754 12.026 -33.012 1.00 94.19 111 ASP A C 1
ATOM 893 O O . ASP A 1 111 ? 17.249 12.014 -31.892 1.00 94.19 111 ASP A O 1
ATOM 897 N N . THR A 1 112 ? 18.216 10.899 -33.565 1.00 94.62 112 THR A N 1
ATOM 898 C CA . THR A 1 112 ? 18.125 9.583 -32.899 1.00 94.62 112 THR A CA 1
ATOM 899 C C . THR A 1 112 ? 18.899 9.526 -31.583 1.00 94.62 112 THR A C 1
ATOM 901 O O . THR A 1 112 ? 18.432 8.914 -30.621 1.00 94.62 112 THR A O 1
ATOM 904 N N . ARG A 1 113 ? 20.068 10.177 -31.492 1.00 97.00 113 ARG A N 1
ATOM 905 C CA . ARG A 1 113 ? 20.811 10.296 -30.225 1.00 97.00 113 ARG A CA 1
ATOM 906 C C . ARG A 1 113 ? 20.044 11.112 -29.193 1.00 97.00 113 ARG A C 1
ATOM 908 O O . ARG A 1 113 ? 20.018 10.727 -28.025 1.00 97.00 113 ARG A O 1
ATOM 915 N N . LYS A 1 114 ? 19.419 12.213 -29.615 1.00 96.69 114 LYS A N 1
ATOM 916 C CA . LYS A 1 114 ? 18.581 13.041 -28.746 1.00 96.69 114 LYS A CA 1
ATOM 917 C C . LYS A 1 114 ? 17.380 12.249 -28.227 1.00 96.69 114 LYS A C 1
ATOM 919 O O . LYS A 1 114 ? 17.185 12.202 -27.016 1.00 96.69 114 LYS A O 1
ATOM 924 N N . ASP A 1 115 ? 16.649 11.560 -29.102 1.00 95.31 115 ASP A N 1
ATOM 925 C CA . ASP A 1 115 ? 15.526 10.699 -28.711 1.00 95.31 115 ASP A CA 1
ATOM 926 C C . ASP A 1 115 ? 15.949 9.628 -27.707 1.00 95.31 115 ASP A C 1
ATOM 928 O O . ASP A 1 115 ? 15.242 9.354 -26.736 1.00 95.31 115 ASP A O 1
ATOM 932 N N . HIS A 1 116 ? 17.108 9.007 -27.943 1.00 97.25 116 HIS A N 1
ATOM 933 C CA . HIS A 1 116 ? 17.642 7.982 -27.060 1.00 97.25 116 HIS A CA 1
ATOM 934 C C . HIS A 1 116 ? 17.921 8.536 -25.658 1.00 97.25 116 HIS A C 1
ATOM 936 O O . HIS A 1 116 ? 17.545 7.909 -24.665 1.00 97.25 116 HIS A O 1
ATOM 942 N N . GLU A 1 117 ? 18.532 9.718 -25.564 1.00 98.19 117 GLU A N 1
ATOM 943 C CA . GLU A 1 117 ? 18.810 10.369 -24.283 1.00 98.19 117 GLU A CA 1
ATOM 944 C C . GLU A 1 117 ? 17.519 10.825 -23.583 1.00 98.19 117 GLU A C 1
ATOM 946 O O . GLU A 1 117 ? 17.346 10.584 -22.389 1.00 98.19 117 GLU A O 1
ATOM 951 N N . GLU A 1 118 ? 16.557 11.393 -24.315 1.00 97.88 118 GLU A N 1
ATOM 952 C CA . GLU A 1 118 ? 15.241 11.730 -23.760 1.00 97.88 118 GLU A CA 1
ATOM 953 C C . GLU A 1 118 ? 14.516 10.494 -23.222 1.00 97.88 118 GLU A C 1
ATOM 955 O O . GLU A 1 118 ? 13.908 10.529 -22.148 1.00 97.88 118 GLU A O 1
ATOM 960 N N . LEU A 1 119 ? 14.570 9.386 -23.961 1.00 97.69 119 LEU A N 1
ATOM 961 C CA . LEU A 1 119 ? 13.958 8.130 -23.558 1.00 97.69 119 LEU A CA 1
ATOM 962 C C . LEU A 1 119 ? 14.630 7.569 -22.301 1.00 97.69 119 LEU A C 1
ATOM 964 O O . LEU A 1 119 ? 13.940 7.153 -21.369 1.00 97.69 119 LEU A O 1
ATOM 968 N N . LYS A 1 120 ? 15.961 7.619 -22.232 1.00 98.38 120 LYS A N 1
ATOM 969 C CA . LYS A 1 120 ? 16.732 7.231 -21.048 1.00 98.38 120 LYS A CA 1
ATOM 970 C C . LYS A 1 120 ? 16.342 8.062 -19.823 1.00 98.38 120 LYS A C 1
ATOM 972 O O . LYS A 1 120 ? 16.026 7.486 -18.784 1.00 98.38 120 LYS A O 1
ATOM 977 N N . GLN A 1 121 ? 16.262 9.386 -19.958 1.00 98.50 121 GLN A N 1
ATOM 978 C CA . GLN A 1 121 ? 15.825 10.274 -18.875 1.00 98.50 121 GLN A CA 1
ATOM 979 C C . GLN A 1 121 ? 14.383 9.992 -18.433 1.00 98.50 121 GLN A C 1
ATOM 981 O O . GLN A 1 121 ? 14.076 10.046 -17.242 1.00 98.50 121 GLN A O 1
ATOM 986 N N . LYS A 1 122 ? 13.475 9.678 -19.369 1.00 98.44 122 LYS A N 1
ATOM 987 C CA . LYS A 1 122 ? 12.099 9.263 -19.042 1.00 98.44 122 LYS A CA 1
ATOM 988 C C . LYS A 1 122 ? 12.102 7.984 -18.204 1.00 98.44 122 LYS A C 1
ATOM 990 O O . LYS A 1 122 ? 11.419 7.938 -17.183 1.00 98.44 122 LYS A O 1
ATOM 995 N N . TYR A 1 123 ? 12.885 6.977 -18.592 1.00 98.38 123 TYR A N 1
ATOM 996 C CA . TYR A 1 123 ? 12.987 5.728 -17.836 1.00 98.38 123 TYR A CA 1
ATOM 997 C C . TYR A 1 123 ? 13.610 5.913 -16.453 1.00 98.38 123 TYR A C 1
ATOM 999 O O . TYR A 1 123 ? 13.105 5.334 -15.495 1.00 98.38 123 TYR A O 1
ATOM 1007 N N . GLU A 1 124 ? 14.640 6.747 -16.322 1.00 98.44 124 GLU A N 1
ATOM 1008 C CA . GLU A 1 124 ? 15.250 7.067 -15.028 1.00 98.44 124 GLU A CA 1
ATOM 1009 C C . GLU A 1 124 ? 14.241 7.740 -14.087 1.00 98.44 124 GLU A C 1
ATOM 1011 O O . GLU A 1 124 ? 14.032 7.276 -12.967 1.00 98.44 124 GLU A O 1
ATOM 1016 N N . LYS A 1 125 ? 13.497 8.741 -14.580 1.00 98.62 125 LYS A N 1
ATOM 1017 C CA . LYS A 1 125 ? 12.411 9.384 -13.819 1.00 98.62 125 LYS A CA 1
ATOM 1018 C C . LYS A 1 125 ? 11.333 8.388 -13.394 1.00 98.62 125 LYS A C 1
ATOM 1020 O O . LYS A 1 125 ? 10.881 8.421 -12.253 1.00 98.62 125 LYS A O 1
ATOM 1025 N N . ILE A 1 126 ? 10.911 7.497 -14.294 1.00 98.50 126 ILE A N 1
ATOM 1026 C CA . ILE A 1 126 ? 9.924 6.453 -13.983 1.00 98.50 126 ILE A CA 1
ATOM 1027 C C . ILE A 1 126 ? 10.467 5.515 -12.900 1.00 98.50 126 ILE A C 1
ATOM 1029 O O . ILE A 1 126 ? 9.762 5.206 -11.939 1.00 98.50 126 ILE A O 1
ATOM 1033 N N . GLN A 1 127 ? 11.720 5.084 -13.026 1.00 98.56 127 GLN A N 1
ATOM 1034 C CA . GLN A 1 127 ? 12.363 4.210 -12.054 1.00 98.56 127 GLN A CA 1
ATOM 1035 C C . GLN A 1 127 ? 12.446 4.876 -10.676 1.00 98.56 127 GLN A C 1
ATOM 1037 O O . GLN A 1 127 ? 12.135 4.239 -9.668 1.00 98.56 127 GLN A O 1
ATOM 1042 N N . ASP A 1 128 ? 12.829 6.147 -10.617 1.00 98.56 128 ASP A N 1
ATOM 1043 C CA . ASP A 1 128 ? 12.920 6.888 -9.363 1.00 98.56 128 ASP A CA 1
ATOM 1044 C C . ASP A 1 128 ? 11.547 7.146 -8.737 1.00 98.56 128 ASP A C 1
ATOM 1046 O O . ASP A 1 128 ? 11.399 6.985 -7.524 1.00 98.56 128 ASP A O 1
ATOM 1050 N N . ASN A 1 129 ? 10.518 7.409 -9.548 1.00 98.69 129 ASN A N 1
ATOM 1051 C CA . ASN A 1 129 ? 9.134 7.483 -9.080 1.00 98.69 129 ASN A CA 1
ATOM 1052 C C . ASN A 1 129 ? 8.679 6.162 -8.448 1.00 98.69 129 ASN A C 1
ATOM 1054 O O . ASN A 1 129 ? 8.105 6.170 -7.360 1.00 98.69 129 ASN A O 1
ATOM 1058 N N . TYR A 1 130 ? 8.970 5.018 -9.078 1.00 98.69 130 TYR A N 1
ATOM 1059 C CA . TYR A 1 130 ? 8.653 3.714 -8.491 1.00 98.69 130 TYR A CA 1
ATOM 1060 C C . TYR A 1 130 ? 9.419 3.472 -7.187 1.00 98.69 130 TYR A C 1
ATOM 1062 O O . TYR A 1 130 ? 8.817 3.042 -6.205 1.00 98.69 130 TYR A O 1
ATOM 1070 N N . LYS A 1 131 ? 10.719 3.797 -7.125 1.00 98.62 131 LYS A N 1
ATOM 1071 C CA . LYS A 1 131 ? 11.497 3.701 -5.875 1.00 98.62 131 LYS A CA 1
ATOM 1072 C C . LYS A 1 131 ? 10.897 4.573 -4.768 1.00 98.62 131 LYS A C 1
ATOM 1074 O O . LYS A 1 131 ? 10.836 4.134 -3.620 1.00 98.62 131 LYS A O 1
ATOM 1079 N N . ALA A 1 132 ? 10.470 5.794 -5.090 1.00 98.50 132 ALA A N 1
ATOM 1080 C CA . ALA A 1 132 ? 9.838 6.700 -4.136 1.00 98.50 132 ALA A CA 1
ATOM 1081 C C . ALA A 1 132 ? 8.488 6.153 -3.646 1.00 98.50 132 ALA A C 1
ATOM 1083 O O . ALA A 1 132 ? 8.263 6.100 -2.438 1.00 98.50 132 ALA A O 1
ATOM 1084 N N . ALA A 1 133 ? 7.643 5.662 -4.556 1.00 98.62 133 ALA A N 1
ATOM 1085 C CA . ALA A 1 133 ? 6.350 5.066 -4.223 1.00 98.62 133 ALA A CA 1
ATOM 1086 C C . ALA A 1 133 ? 6.489 3.835 -3.313 1.00 98.62 133 ALA A C 1
ATOM 1088 O O . ALA A 1 133 ? 5.726 3.679 -2.362 1.00 98.62 133 ALA A O 1
ATOM 1089 N N . VAL A 1 134 ? 7.492 2.983 -3.560 1.00 98.62 134 VAL A N 1
ATOM 1090 C CA . VAL A 1 134 ? 7.795 1.832 -2.693 1.00 98.62 134 VAL A CA 1
ATOM 1091 C C . VAL A 1 134 ? 8.177 2.296 -1.285 1.00 98.62 134 VAL A C 1
ATOM 1093 O O . VAL A 1 134 ? 7.589 1.825 -0.314 1.00 98.62 134 VAL A O 1
ATOM 1096 N N . LYS A 1 135 ? 9.093 3.267 -1.160 1.00 98.50 135 LYS A N 1
ATOM 1097 C CA . LYS A 1 135 ? 9.493 3.822 0.146 1.00 98.50 135 LYS A CA 1
ATOM 1098 C C . LYS A 1 135 ? 8.320 4.461 0.891 1.00 98.50 135 LYS A C 1
ATOM 1100 O O . LYS A 1 135 ? 8.185 4.284 2.099 1.00 98.50 135 LYS A O 1
ATOM 1105 N N . GLU A 1 136 ? 7.457 5.191 0.189 1.00 98.44 136 GLU A N 1
ATOM 1106 C CA . GLU A 1 136 ? 6.254 5.773 0.787 1.00 98.44 136 GLU A CA 1
ATOM 1107 C C . GLU A 1 136 ? 5.291 4.685 1.282 1.00 98.44 136 GLU A C 1
ATOM 1109 O O . GLU A 1 136 ? 4.791 4.769 2.405 1.00 98.44 136 GLU A O 1
ATOM 1114 N N . ALA A 1 137 ? 5.059 3.639 0.485 1.00 98.56 137 ALA A N 1
ATOM 1115 C CA . ALA A 1 137 ? 4.212 2.518 0.879 1.00 98.56 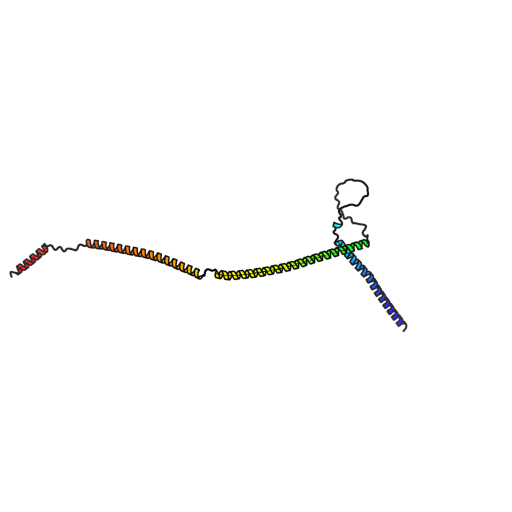137 ALA A CA 1
ATOM 1116 C C . ALA A 1 137 ? 4.757 1.793 2.122 1.00 98.56 137 ALA A C 1
ATOM 1118 O O . ALA A 1 137 ? 3.987 1.440 3.016 1.00 98.56 137 ALA A O 1
ATOM 1119 N N . GLU A 1 138 ? 6.077 1.618 2.223 1.00 98.56 138 GLU A N 1
ATOM 1120 C CA . GLU A 1 138 ? 6.733 1.058 3.409 1.00 98.56 138 GLU A CA 1
ATOM 1121 C C . GLU A 1 138 ? 6.526 1.933 4.655 1.00 98.56 138 GLU A C 1
ATOM 1123 O O . GLU A 1 138 ? 6.180 1.411 5.720 1.00 98.56 138 GLU A O 1
ATOM 1128 N N . LEU A 1 139 ? 6.666 3.258 4.524 1.00 98.50 139 LEU A N 1
ATOM 1129 C CA . LEU A 1 139 ? 6.408 4.209 5.611 1.00 98.50 139 LEU A CA 1
ATOM 1130 C C . LEU A 1 139 ? 4.943 4.174 6.061 1.00 98.50 139 LEU A C 1
ATOM 1132 O O . LEU A 1 139 ? 4.671 4.027 7.253 1.00 98.50 139 LEU A O 1
ATOM 1136 N N . ARG A 1 140 ? 3.997 4.223 5.115 1.00 98.50 140 ARG A N 1
ATOM 1137 C CA . ARG A 1 140 ? 2.552 4.116 5.387 1.00 98.50 140 ARG A CA 1
ATOM 1138 C C . ARG A 1 140 ? 2.223 2.807 6.099 1.00 98.50 140 ARG A C 1
ATOM 1140 O O . ARG A 1 140 ? 1.449 2.785 7.051 1.00 98.50 140 ARG A O 1
ATOM 1147 N N . LEU A 1 141 ? 2.831 1.701 5.674 1.00 98.50 141 LEU A N 1
ATOM 1148 C CA . LEU A 1 141 ? 2.633 0.398 6.298 1.00 98.50 141 LEU A CA 1
ATOM 1149 C C . LEU A 1 141 ? 3.179 0.359 7.733 1.00 98.50 141 LEU A C 1
ATOM 1151 O O . LEU A 1 141 ? 2.556 -0.239 8.614 1.00 98.50 141 LEU A O 1
ATOM 1155 N N . ALA A 1 142 ? 4.329 0.987 7.987 1.00 98.56 142 ALA A N 1
ATOM 1156 C CA . ALA A 1 142 ? 4.874 1.127 9.334 1.00 98.56 142 ALA A CA 1
ATOM 1157 C C . ALA A 1 142 ? 3.952 1.970 10.232 1.00 98.56 142 ALA A C 1
ATOM 1159 O O . ALA A 1 142 ? 3.688 1.577 11.372 1.00 98.56 142 ALA A O 1
ATOM 1160 N N . GLU A 1 143 ? 3.407 3.068 9.707 1.00 98.44 143 GLU A N 1
ATOM 1161 C CA . GLU A 1 143 ? 2.439 3.915 10.404 1.00 98.44 143 GLU A CA 1
ATOM 1162 C C . GLU A 1 143 ? 1.154 3.149 10.737 1.00 98.44 143 GLU A C 1
ATOM 1164 O O . GLU A 1 143 ? 0.769 3.091 11.902 1.00 98.44 143 GLU A O 1
ATOM 1169 N N . ILE A 1 144 ? 0.561 2.439 9.772 1.00 98.56 144 ILE A N 1
ATOM 1170 C CA . ILE A 1 144 ? -0.627 1.597 9.994 1.00 98.56 144 ILE A CA 1
ATOM 1171 C C . ILE A 1 144 ? -0.366 0.557 11.089 1.00 98.56 144 ILE A C 1
ATOM 1173 O O . ILE A 1 144 ? -1.200 0.352 11.972 1.00 98.56 144 ILE A O 1
ATOM 1177 N N . ARG A 1 145 ? 0.800 -0.102 11.071 1.00 98.44 145 ARG A N 1
ATOM 1178 C CA . ARG A 1 145 ? 1.175 -1.075 12.110 1.00 98.44 145 ARG A CA 1
ATOM 1179 C C . ARG A 1 145 ? 1.296 -0.421 13.484 1.00 98.44 145 ARG A C 1
ATOM 1181 O O . ARG A 1 145 ? 0.897 -1.037 14.472 1.00 98.44 145 ARG A O 1
ATOM 1188 N N . LYS A 1 146 ? 1.835 0.797 13.560 1.00 98.44 146 LYS A N 1
ATOM 1189 C CA . LYS A 1 146 ? 1.911 1.572 14.803 1.00 98.44 146 LYS A CA 1
ATOM 1190 C C . LYS A 1 146 ? 0.511 1.941 15.296 1.00 98.44 146 LYS A C 1
ATOM 1192 O O . LYS A 1 146 ? 0.178 1.605 16.428 1.00 98.44 146 LYS A O 1
ATOM 1197 N N . SER A 1 147 ? -0.331 2.519 14.442 1.00 97.94 147 SER A N 1
ATOM 1198 C CA . SER A 1 147 ? -1.714 2.880 14.775 1.00 97.94 147 SER A CA 1
ATOM 1199 C C . SER A 1 147 ? -2.539 1.671 15.209 1.00 97.94 147 SER A C 1
ATOM 1201 O O . SER A 1 147 ? -3.283 1.759 16.181 1.00 97.94 147 SER A O 1
ATOM 1203 N N . LYS A 1 148 ? -2.363 0.514 14.557 1.00 98.06 148 LYS A N 1
ATOM 1204 C CA . LYS A 1 148 ? -2.993 -0.747 14.971 1.00 98.06 148 LYS A CA 1
ATOM 1205 C C . LYS A 1 148 ? -2.591 -1.132 16.397 1.00 98.06 148 LYS A C 1
ATOM 1207 O O . LYS A 1 148 ? -3.463 -1.390 17.219 1.00 98.06 148 LYS A O 1
ATOM 1212 N N . LYS A 1 149 ? -1.288 -1.143 16.701 1.00 97.69 149 LYS A N 1
ATOM 1213 C CA . LYS A 1 149 ? -0.787 -1.472 18.048 1.00 97.69 149 LYS A CA 1
ATOM 1214 C C . LYS A 1 149 ? -1.301 -0.493 19.103 1.00 97.69 149 LYS A C 1
ATOM 1216 O O . LYS A 1 149 ? -1.687 -0.907 20.191 1.00 97.69 149 LYS A O 1
ATOM 1221 N N . GLU A 1 150 ? -1.324 0.801 18.791 1.00 97.69 150 GLU A N 1
ATOM 1222 C CA . GLU A 1 150 ? -1.862 1.825 19.691 1.00 97.69 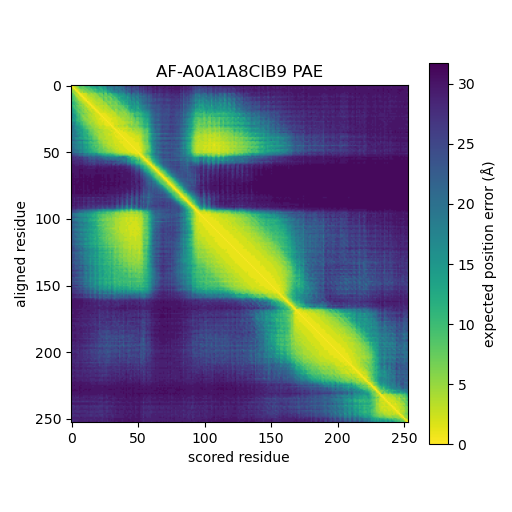150 GLU A CA 1
ATOM 1223 C C . GLU A 1 150 ? -3.363 1.651 19.930 1.00 97.69 150 GLU A C 1
ATOM 1225 O O . GLU A 1 150 ? -3.824 1.794 21.062 1.00 97.69 150 GLU A O 1
ATOM 1230 N N . PHE A 1 151 ? -4.122 1.317 18.887 1.00 96.94 151 PHE A N 1
ATOM 1231 C CA . PHE A 1 151 ? -5.545 1.022 18.993 1.00 96.94 151 PHE A CA 1
ATOM 1232 C C . PHE A 1 151 ? -5.801 -0.202 19.880 1.00 96.94 151 PHE A C 1
ATOM 1234 O O . PHE A 1 151 ? -6.577 -0.110 20.828 1.00 96.94 151 PHE A O 1
ATOM 1241 N N . GLU A 1 152 ? -5.103 -1.315 19.634 1.00 96.00 152 GLU A N 1
ATOM 1242 C CA . GLU A 1 152 ? -5.187 -2.528 20.460 1.00 96.00 152 GLU A CA 1
ATOM 1243 C C . GLU A 1 152 ? -4.845 -2.225 21.925 1.00 96.00 152 GLU A C 1
ATOM 1245 O O . GLU A 1 152 ? -5.567 -2.629 22.837 1.00 96.00 152 GLU A O 1
ATOM 1250 N N . HIS A 1 153 ? -3.791 -1.439 22.164 1.00 95.44 153 HIS A N 1
ATOM 1251 C CA . HIS A 1 153 ? -3.417 -1.008 23.506 1.00 95.44 153 HIS A CA 1
ATOM 1252 C C . HIS A 1 153 ? -4.513 -0.162 24.176 1.00 95.44 153 HIS A C 1
ATOM 1254 O O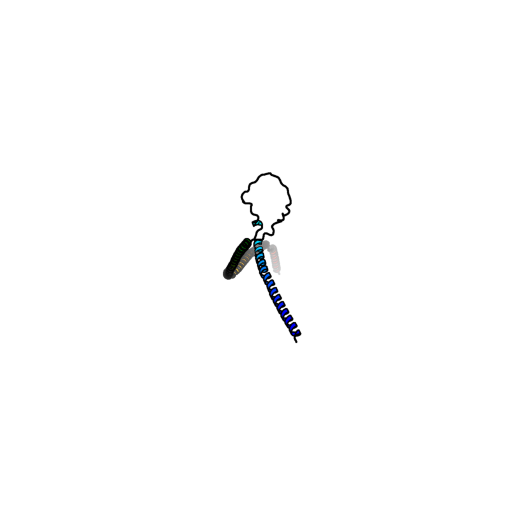 . HIS A 1 153 ? -4.843 -0.395 25.340 1.00 95.44 153 HIS A O 1
ATOM 1260 N N . ARG A 1 154 ? -5.101 0.812 23.464 1.00 92.75 154 ARG A N 1
ATOM 1261 C CA . ARG A 1 154 ? -6.202 1.643 23.987 1.00 92.75 154 ARG A CA 1
ATOM 1262 C C . ARG A 1 154 ? -7.435 0.808 24.313 1.00 92.75 154 ARG A C 1
ATOM 1264 O O . ARG A 1 154 ? -8.013 1.008 25.377 1.00 92.75 154 ARG A O 1
ATOM 1271 N N . LEU A 1 155 ? -7.800 -0.137 23.448 1.00 90.25 155 LEU A N 1
ATOM 1272 C CA . LEU A 1 155 ? -8.923 -1.043 23.678 1.00 90.25 155 LEU A CA 1
ATOM 1273 C C . LEU A 1 155 ? -8.696 -1.869 24.950 1.00 90.25 155 LEU A C 1
ATOM 1275 O O . LEU A 1 155 ? -9.518 -1.835 25.863 1.00 90.25 155 LEU A O 1
ATOM 1279 N N . MET A 1 156 ? -7.538 -2.524 25.066 1.00 88.00 156 MET A N 1
ATOM 1280 C CA . MET A 1 156 ? -7.197 -3.326 26.245 1.00 88.00 156 MET A CA 1
ATOM 1281 C C . MET A 1 156 ? -7.138 -2.495 27.529 1.00 88.00 156 MET A C 1
ATOM 1283 O O . MET A 1 156 ? -7.558 -2.971 28.583 1.00 88.00 156 MET A O 1
ATOM 1287 N N . LYS A 1 157 ? -6.638 -1.256 27.457 1.00 87.38 157 LYS A N 1
ATOM 1288 C CA . LYS A 1 157 ? -6.656 -0.326 28.590 1.00 87.38 157 LYS A CA 1
ATOM 1289 C C . LYS A 1 157 ? -8.092 0.028 28.989 1.00 87.38 157 LYS A C 1
ATOM 1291 O O . LYS A 1 157 ? -8.443 -0.127 30.150 1.00 87.38 157 LYS A O 1
ATOM 1296 N N . SER A 1 158 ? -8.936 0.400 28.026 1.00 77.38 158 SER A N 1
ATOM 1297 C CA . SER A 1 158 ? -10.340 0.743 28.287 1.00 77.38 158 SER A CA 1
ATOM 1298 C C . SER A 1 158 ? -11.139 -0.409 28.903 1.00 77.38 158 SER A C 1
ATOM 1300 O O . SER A 1 158 ? -11.966 -0.171 29.773 1.00 77.38 158 SER A O 1
ATOM 1302 N N . MET A 1 159 ? -10.856 -1.661 28.526 1.00 74.19 159 MET A N 1
ATOM 1303 C CA . MET A 1 159 ? -11.500 -2.829 29.134 1.00 74.19 159 MET A CA 1
ATOM 1304 C C . MET A 1 159 ? -11.095 -3.027 30.597 1.00 74.19 159 MET A C 1
ATOM 1306 O O . MET A 1 159 ? -11.927 -3.426 31.404 1.00 74.19 159 MET A O 1
ATOM 1310 N N . LYS A 1 160 ? -9.834 -2.754 30.951 1.00 71.75 160 LYS A N 1
ATOM 1311 C CA . LYS A 1 160 ? -9.351 -2.855 32.338 1.00 71.75 160 LYS A CA 1
ATOM 1312 C C . LYS A 1 160 ? -9.874 -1.711 33.206 1.00 71.75 160 LYS A C 1
ATOM 1314 O O . LYS A 1 160 ? -10.283 -1.955 34.335 1.00 71.75 160 LYS A O 1
ATOM 1319 N N . ASP A 1 161 ? -9.898 -0.499 32.659 1.00 66.25 161 ASP A N 1
ATOM 1320 C CA . ASP A 1 161 ? -10.347 0.698 33.372 1.00 66.25 161 ASP A CA 1
ATOM 1321 C C . ASP A 1 161 ? -11.885 0.712 33.522 1.00 66.25 161 ASP A C 1
ATOM 1323 O O . ASP A 1 161 ? -12.400 0.987 34.602 1.00 66.25 161 ASP A O 1
ATOM 1327 N N . GLY A 1 162 ? -12.635 0.306 32.490 1.00 59.69 162 GLY A N 1
ATOM 1328 C CA . GLY A 1 162 ? -14.102 0.225 32.525 1.00 59.69 162 GLY A CA 1
ATOM 1329 C C . GLY A 1 162 ? -14.655 -0.881 33.431 1.00 59.69 162 GLY A C 1
ATOM 1330 O O . GLY A 1 162 ? -15.752 -0.735 33.967 1.00 59.69 162 GLY A O 1
ATOM 1331 N N . LEU A 1 163 ? -13.892 -1.958 33.666 1.00 56.28 163 LEU A N 1
ATOM 1332 C CA . LEU A 1 163 ? -14.232 -2.953 34.694 1.00 56.28 163 LEU A CA 1
ATOM 1333 C C . LEU A 1 163 ? -14.063 -2.397 36.117 1.00 56.28 163 LEU A C 1
ATOM 1335 O O . LEU A 1 163 ? -14.730 -2.864 37.035 1.00 56.28 163 LEU A O 1
ATOM 1339 N N . LEU A 1 164 ? -13.168 -1.423 36.298 1.00 53.62 164 LEU A N 1
ATOM 1340 C CA . LEU A 1 164 ? -12.848 -0.825 37.593 1.00 53.62 164 LEU A CA 1
ATOM 1341 C C . LEU A 1 164 ? -13.772 0.360 37.937 1.00 53.62 164 LEU A C 1
ATOM 1343 O O . LEU A 1 164 ? -13.970 0.657 39.112 1.00 53.62 164 LEU A O 1
ATOM 1347 N N . GLU A 1 165 ? -14.352 1.024 36.930 1.00 55.91 165 GLU A N 1
ATOM 1348 C CA . GLU A 1 165 ? -15.180 2.232 37.093 1.00 55.91 165 GLU A CA 1
ATOM 1349 C C . GLU A 1 165 ? -16.702 1.968 37.120 1.00 55.91 165 GLU A C 1
ATOM 1351 O O . GLU A 1 165 ? -17.499 2.888 37.320 1.00 55.91 165 GLU A O 1
ATOM 1356 N N . MET A 1 166 ? -17.153 0.714 36.998 1.00 57.78 166 MET A N 1
ATOM 1357 C CA . MET A 1 166 ? -18.509 0.372 37.437 1.00 57.78 166 MET A CA 1
ATOM 1358 C C . MET A 1 166 ? -18.551 0.505 38.962 1.00 57.78 166 MET A C 1
ATOM 1360 O O . MET A 1 166 ? -17.953 -0.302 39.670 1.00 57.78 166 MET A O 1
ATOM 1364 N N . LYS A 1 167 ? -19.264 1.522 39.479 1.00 58.03 167 LYS A N 1
ATOM 1365 C CA . LYS A 1 167 ? -19.730 1.567 40.880 1.00 58.03 167 LYS A CA 1
ATOM 1366 C C . LYS A 1 167 ? -20.149 0.150 41.255 1.00 58.03 167 LYS A C 1
ATOM 1368 O O . LYS A 1 167 ? -21.061 -0.352 40.604 1.00 58.03 167 LYS A O 1
ATOM 1373 N N . GLU A 1 168 ? -19.444 -0.461 42.215 1.00 68.31 168 GLU A N 1
ATOM 1374 C CA . GLU A 1 168 ? -19.583 -1.879 42.583 1.00 68.31 168 GLU A CA 1
ATOM 1375 C C . GLU A 1 168 ? -21.032 -2.336 42.377 1.00 68.31 168 GLU A C 1
ATOM 1377 O O . GLU A 1 168 ? -21.912 -1.813 43.070 1.00 68.31 168 GLU A O 1
ATOM 1382 N N . PRO A 1 169 ? -21.320 -3.203 41.391 1.00 74.00 169 PRO A N 1
ATOM 1383 C CA . PRO A 1 169 ? -22.692 -3.579 41.054 1.00 74.00 169 PRO A CA 1
ATOM 1384 C C . PRO A 1 169 ? -23.478 -4.067 42.282 1.00 74.00 169 PRO A C 1
ATOM 1386 O O . PRO A 1 169 ? -24.664 -3.760 42.404 1.00 74.00 169 PRO A O 1
ATOM 1389 N N . GLU A 1 170 ? -22.797 -4.677 43.257 1.00 77.62 170 GLU A N 1
ATOM 1390 C CA . GLU A 1 170 ? -23.288 -4.936 44.615 1.00 77.62 170 GLU A CA 1
ATOM 1391 C C . GLU A 1 170 ? -23.956 -3.730 45.297 1.00 77.62 170 GLU A C 1
ATOM 1393 O O . GLU A 1 170 ? -25.059 -3.857 45.820 1.00 77.62 170 GLU A O 1
ATOM 1398 N N . LYS A 1 171 ? -23.334 -2.544 45.287 1.00 82.19 171 LYS A N 1
ATOM 1399 C CA . LYS A 1 171 ? -23.873 -1.335 45.938 1.00 82.19 171 LYS A CA 1
ATOM 1400 C C . LYS A 1 171 ? -25.147 -0.843 45.258 1.00 82.19 171 LYS A C 1
ATOM 1402 O O . LYS A 1 171 ? -26.046 -0.338 45.930 1.00 82.19 171 LYS A O 1
ATOM 1407 N N . VAL A 1 172 ? -25.237 -0.982 43.934 1.00 84.75 172 VAL A N 1
ATOM 1408 C CA . VAL A 1 172 ? -26.448 -0.622 43.182 1.00 84.75 172 VAL A CA 1
ATOM 1409 C C . VAL A 1 172 ? -27.570 -1.610 43.493 1.00 84.75 172 VAL A C 1
ATOM 1411 O O . VAL A 1 172 ? -28.688 -1.184 43.780 1.00 84.75 172 VAL A O 1
ATOM 1414 N N . LEU A 1 173 ? -27.269 -2.911 43.513 1.00 87.81 173 LEU A N 1
ATOM 1415 C CA . LEU A 1 173 ? -28.226 -3.952 43.890 1.00 87.81 173 LEU A CA 1
ATOM 1416 C C . LEU A 1 173 ? -28.737 -3.748 45.320 1.00 87.81 173 LEU A C 1
ATOM 1418 O O . LEU A 1 173 ? -29.950 -3.692 45.530 1.00 87.81 173 LEU A O 1
ATOM 1422 N N . GLN A 1 174 ? -27.835 -3.515 46.274 1.00 90.12 174 GLN A N 1
ATOM 1423 C CA . GLN A 1 174 ? -28.188 -3.246 47.664 1.00 90.12 174 GLN A CA 1
ATOM 1424 C C . GLN A 1 174 ? -29.097 -2.016 47.790 1.00 90.12 174 GLN A C 1
ATOM 1426 O O . GLN A 1 174 ? -30.140 -2.085 48.435 1.00 90.12 174 GLN A O 1
ATOM 1431 N N . TYR A 1 175 ? -28.778 -0.915 47.099 1.00 92.38 175 TYR A N 1
ATOM 1432 C CA . TYR A 1 175 ? -29.634 0.274 47.085 1.00 92.38 175 TYR A CA 1
ATOM 1433 C C . TYR A 1 175 ? -31.042 -0.019 46.546 1.00 92.38 175 TYR A C 1
ATOM 1435 O O . TYR A 1 175 ? -32.034 0.457 47.106 1.00 92.38 175 TYR A O 1
ATOM 1443 N N . THR A 1 176 ? -31.156 -0.797 45.463 1.00 92.81 176 THR A N 1
ATOM 1444 C CA . THR A 1 176 ? -32.470 -1.155 44.904 1.00 92.81 176 THR A CA 1
ATOM 1445 C C . THR A 1 176 ? -33.286 -2.029 45.854 1.00 92.81 176 THR A C 1
ATOM 1447 O O . THR A 1 176 ? -34.496 -1.823 45.992 1.00 92.81 176 THR A O 1
ATOM 1450 N N . GLU A 1 177 ? -32.634 -2.956 46.554 1.00 94.50 177 GLU A N 1
ATOM 1451 C CA . GLU A 1 177 ? -33.280 -3.828 47.528 1.00 94.50 177 GLU A CA 1
ATOM 1452 C C . GLU A 1 177 ? -33.748 -3.042 48.762 1.00 94.50 177 GLU A C 1
ATOM 1454 O O . GLU A 1 177 ? -34.906 -3.156 49.174 1.00 94.50 177 GLU A O 1
ATOM 1459 N N . ASP A 1 178 ? -32.891 -2.174 49.303 1.00 95.31 178 ASP A N 1
ATOM 1460 C CA . ASP A 1 178 ? -33.204 -1.329 50.457 1.00 95.31 178 ASP A CA 1
ATOM 1461 C C . ASP A 1 178 ? -34.345 -0.358 50.146 1.00 95.31 178 ASP A C 1
ATOM 1463 O O . ASP A 1 178 ? -35.285 -0.209 50.933 1.00 95.31 178 ASP A O 1
ATOM 1467 N N . ARG A 1 179 ? -34.341 0.239 48.950 1.00 96.19 179 ARG A N 1
ATOM 1468 C CA . ARG A 1 179 ? -35.432 1.112 48.508 1.00 96.19 179 ARG A CA 1
ATOM 1469 C C . ARG A 1 179 ? -36.757 0.358 48.387 1.00 96.19 179 ARG A C 1
ATOM 1471 O O . ARG A 1 179 ? -37.793 0.894 48.778 1.00 96.19 179 ARG A O 1
ATOM 1478 N N . SER A 1 180 ? -36.738 -0.887 47.909 1.00 95.88 180 SER A N 1
ATOM 1479 C CA . SER A 1 180 ? -37.932 -1.743 47.876 1.00 95.88 180 SER A CA 1
ATOM 1480 C C . SER A 1 180 ? -38.460 -2.047 49.284 1.00 95.88 180 SER A C 1
ATOM 1482 O O . SER A 1 180 ? -39.667 -1.948 49.523 1.00 95.88 180 SER A O 1
ATOM 1484 N N . LYS A 1 181 ? -37.573 -2.350 50.244 1.00 96.81 181 LYS A N 1
ATOM 1485 C CA . LYS A 1 181 ? -37.944 -2.597 51.651 1.00 96.81 181 LYS A CA 1
ATOM 1486 C C . LYS A 1 181 ? -38.595 -1.371 52.294 1.00 96.81 181 LYS A C 1
ATOM 1488 O O . LYS A 1 181 ? -39.627 -1.513 52.951 1.00 96.81 181 LYS A O 1
ATOM 1493 N N . ILE A 1 182 ? -38.046 -0.176 52.064 1.00 96.62 182 ILE A N 1
ATOM 1494 C CA . ILE A 1 182 ? -38.597 1.087 52.586 1.00 96.62 182 ILE A CA 1
ATOM 1495 C C . ILE A 1 182 ? -40.018 1.322 52.058 1.00 96.62 182 ILE A C 1
ATOM 1497 O O . ILE A 1 182 ? -40.935 1.534 52.850 1.00 96.62 182 ILE A O 1
ATOM 1501 N N . VAL A 1 183 ? -40.234 1.190 50.745 1.00 96.69 183 VAL A N 1
ATOM 1502 C CA . VAL A 1 183 ? -41.563 1.372 50.129 1.00 96.69 183 VAL A CA 1
ATOM 1503 C C . VAL A 1 183 ? -42.585 0.370 50.684 1.00 96.69 183 VAL A C 1
ATOM 1505 O O . VAL A 1 183 ? -43.744 0.712 50.929 1.00 96.69 183 VAL A O 1
ATOM 1508 N N . GLN A 1 184 ? -42.174 -0.880 50.920 1.00 97.12 184 GLN A N 1
ATOM 1509 C CA . GLN A 1 184 ? -43.050 -1.881 51.535 1.00 97.12 184 GLN A CA 1
ATOM 1510 C C . GLN A 1 184 ? -43.408 -1.525 52.982 1.00 97.12 184 GLN A C 1
ATOM 1512 O O . GLN A 1 184 ? -44.577 -1.639 53.360 1.00 97.12 184 GLN A O 1
ATOM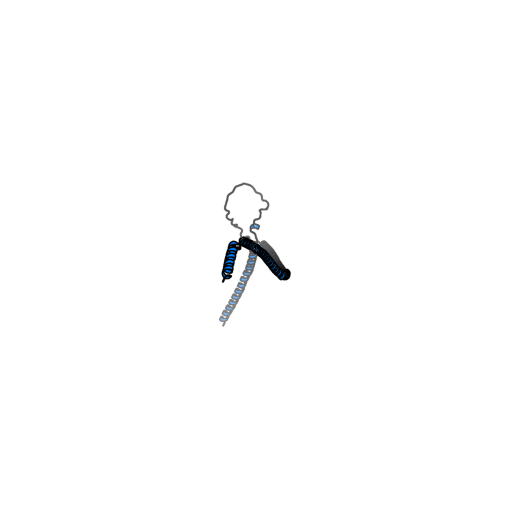 1517 N N . LEU A 1 185 ? -42.437 -1.064 53.774 1.00 97.38 185 LEU A N 1
ATOM 1518 C CA . LEU A 1 185 ? -42.647 -0.601 55.148 1.00 97.38 185 LEU A CA 1
ATOM 1519 C C . LEU A 1 185 ? -43.620 0.580 55.213 1.00 97.38 185 LEU A C 1
ATOM 1521 O O . LEU A 1 185 ? -44.555 0.553 56.013 1.00 97.38 185 LEU A O 1
ATOM 1525 N N . GLU A 1 186 ? -43.456 1.579 54.347 1.00 97.12 186 GLU A N 1
ATOM 1526 C CA . GLU A 1 186 ? -44.374 2.719 54.245 1.00 97.12 186 GLU A CA 1
ATOM 1527 C C . GLU A 1 186 ? -45.804 2.259 53.931 1.00 97.12 186 GLU A C 1
ATOM 1529 O O . GLU A 1 186 ? -46.754 2.653 54.615 1.00 97.12 186 GLU A O 1
ATOM 1534 N N . ARG A 1 187 ? -45.964 1.338 52.970 1.00 97.38 187 ARG A N 1
ATOM 1535 C CA . ARG A 1 187 ? -47.269 0.752 52.631 1.00 97.38 187 ARG A CA 1
ATOM 1536 C C . ARG A 1 187 ? -47.903 0.027 53.820 1.00 97.38 187 ARG A C 1
ATOM 1538 O O . ARG A 1 187 ? -49.104 0.172 54.058 1.00 97.38 187 ARG A O 1
ATOM 1545 N N . PHE A 1 188 ? -47.127 -0.761 54.566 1.00 97.88 188 PHE A N 1
ATOM 1546 C CA . PHE A 1 188 ? -47.631 -1.456 55.753 1.00 97.88 188 PHE A CA 1
ATOM 1547 C C . PHE A 1 188 ? -48.010 -0.484 56.871 1.00 97.88 188 PHE A C 1
ATOM 1549 O O . PHE A 1 188 ? -49.061 -0.665 57.486 1.00 97.88 188 PHE A O 1
ATOM 1556 N N . ASN A 1 189 ? -47.222 0.569 57.094 1.00 97.44 189 ASN A N 1
ATOM 1557 C CA . ASN A 1 189 ? -47.525 1.598 58.086 1.00 97.44 189 ASN A CA 1
ATOM 1558 C C . ASN A 1 189 ? -48.837 2.325 57.776 1.00 97.44 189 ASN A C 1
ATOM 1560 O O . ASN A 1 189 ? -49.674 2.465 58.669 1.00 97.44 189 ASN A O 1
ATOM 1564 N N . LEU A 1 190 ? -49.066 2.707 56.516 1.00 97.81 190 LEU A N 1
ATOM 1565 C CA . LEU A 1 190 ? -50.327 3.323 56.088 1.00 97.81 190 LEU A CA 1
ATOM 1566 C C . LEU A 1 190 ? -51.522 2.388 56.311 1.00 97.81 190 LEU A C 1
ATOM 1568 O O . LEU A 1 190 ? -52.542 2.799 56.865 1.00 97.81 190 LEU A O 1
ATOM 1572 N N . LYS A 1 191 ? -51.387 1.104 55.952 1.00 97.88 191 LYS A N 1
ATOM 1573 C CA . LYS A 1 191 ? -52.442 0.105 56.186 1.00 97.88 191 LYS A CA 1
ATOM 1574 C C . LYS A 1 191 ? -52.728 -0.082 57.677 1.00 97.88 191 LYS A C 1
ATOM 1576 O O . LYS A 1 191 ? -53.885 -0.189 58.069 1.00 97.88 191 LYS A O 1
ATOM 1581 N N . ASN A 1 192 ? -51.692 -0.097 58.511 1.00 97.94 192 ASN A N 1
ATOM 1582 C CA . ASN A 1 192 ? -51.827 -0.258 59.955 1.00 97.94 192 ASN A CA 1
ATOM 1583 C C . ASN A 1 192 ? -52.507 0.965 60.599 1.00 97.94 192 ASN A C 1
ATOM 1585 O O . ASN A 1 192 ? -53.396 0.813 61.431 1.00 97.94 192 ASN A O 1
ATOM 1589 N N . GLN A 1 193 ? -52.170 2.181 60.157 1.00 98.06 193 GLN A N 1
ATOM 1590 C CA . GLN A 1 193 ? -52.881 3.394 60.576 1.00 98.06 193 GLN A CA 1
ATOM 1591 C C . GLN A 1 193 ? -54.362 3.353 60.179 1.00 98.06 193 GLN A C 1
ATOM 1593 O O . GLN A 1 193 ? -55.217 3.620 61.022 1.00 98.06 193 GLN A O 1
ATOM 1598 N N . ALA A 1 194 ? -54.676 2.959 58.941 1.00 97.50 194 ALA A N 1
ATOM 1599 C CA . ALA A 1 194 ? -56.059 2.821 58.484 1.00 97.50 194 ALA A CA 1
ATOM 1600 C C . ALA A 1 194 ? -56.848 1.797 59.321 1.00 97.50 194 ALA A C 1
ATOM 1602 O O . ALA A 1 194 ? -57.972 2.077 59.738 1.00 97.50 194 ALA A O 1
ATOM 1603 N N . LEU A 1 195 ? -56.239 0.648 59.637 1.00 98.19 195 LEU A N 1
ATOM 1604 C CA . LEU A 1 195 ? -56.848 -0.375 60.492 1.00 98.19 195 LEU A CA 1
ATOM 1605 C C . LEU A 1 195 ? -57.085 0.128 61.921 1.00 98.19 195 LEU A C 1
ATOM 1607 O O . LEU A 1 195 ? -58.169 -0.081 62.453 1.00 98.19 195 LEU A O 1
ATOM 1611 N N . LYS A 1 196 ? -56.131 0.853 62.520 1.00 98.12 196 LYS A N 1
ATOM 1612 C CA . LYS A 1 196 ? -56.307 1.462 63.853 1.00 98.12 196 LYS A CA 1
ATOM 1613 C C . LYS A 1 196 ? -57.444 2.480 63.887 1.00 98.12 196 LYS A C 1
ATOM 1615 O O . LYS A 1 196 ? -58.158 2.575 64.883 1.00 98.12 196 LYS A O 1
ATOM 1620 N N . VAL A 1 197 ? -57.611 3.265 62.821 1.00 97.94 197 VAL A N 1
ATOM 1621 C CA . VAL A 1 197 ? -58.747 4.191 62.705 1.00 97.94 197 VAL A CA 1
ATOM 1622 C C . VAL A 1 197 ? -60.054 3.403 62.640 1.00 97.94 197 VAL A C 1
ATOM 1624 O O . VAL A 1 197 ? -60.968 3.692 63.409 1.00 97.94 197 VAL A O 1
ATOM 1627 N N . GLN A 1 198 ? -60.121 2.367 61.799 1.00 97.44 198 GLN A N 1
ATOM 1628 C CA . GLN A 1 198 ? -61.305 1.517 61.668 1.00 97.44 198 GLN A CA 1
ATOM 1629 C C . GLN A 1 198 ? -61.673 0.816 62.985 1.00 97.44 198 GLN A C 1
ATOM 1631 O O . GLN A 1 198 ? -62.843 0.807 63.365 1.00 97.44 198 GLN A O 1
ATOM 1636 N N . GLU A 1 199 ? -60.686 0.274 63.698 1.00 97.75 199 GLU A N 1
ATOM 1637 C CA . GLU A 1 199 ? -60.851 -0.346 65.015 1.00 97.75 199 GLU A CA 1
ATOM 1638 C C . GLU A 1 199 ? -61.469 0.637 66.015 1.00 97.75 199 GLU A C 1
ATOM 1640 O O . GLU A 1 199 ? -62.498 0.337 66.621 1.00 97.75 199 GLU A O 1
ATOM 1645 N N . LYS A 1 200 ? -60.911 1.851 66.131 1.00 97.50 200 LYS A N 1
ATOM 1646 C CA . LYS A 1 200 ? -61.458 2.896 67.010 1.00 97.50 200 LYS A CA 1
ATOM 1647 C C . LYS A 1 200 ? -62.890 3.272 66.641 1.00 97.50 200 LYS A C 1
ATOM 1649 O O . LYS A 1 200 ? -63.724 3.423 67.530 1.00 97.50 200 LYS A O 1
ATOM 1654 N N . THR A 1 201 ? -63.200 3.393 65.349 1.00 97.62 201 THR A N 1
ATOM 1655 C CA . THR A 1 201 ? -64.566 3.682 64.888 1.00 97.62 201 THR A CA 1
ATOM 1656 C C . THR A 1 201 ? -65.540 2.565 65.264 1.00 97.62 201 THR A C 1
ATOM 1658 O O . THR A 1 201 ? -66.663 2.846 65.678 1.00 97.62 201 THR A O 1
ATOM 1661 N N . LEU A 1 202 ? -65.136 1.299 65.135 1.00 97.56 202 LEU A N 1
ATOM 1662 C CA . LEU A 1 202 ? -65.971 0.157 65.516 1.00 97.56 202 LEU A CA 1
ATOM 1663 C C . LEU A 1 202 ? -66.185 0.090 67.031 1.00 97.56 202 LEU A C 1
ATOM 1665 O O . LEU A 1 202 ? -67.320 -0.093 67.466 1.00 97.56 202 LEU A O 1
ATOM 1669 N N . LEU A 1 203 ? -65.134 0.308 67.826 1.00 97.38 203 LEU A N 1
ATOM 1670 C CA . LEU A 1 203 ? -65.237 0.376 69.285 1.00 97.38 203 LEU A CA 1
ATOM 1671 C C . LEU A 1 203 ? -66.172 1.504 69.734 1.00 97.38 203 LEU A C 1
ATOM 1673 O O . LEU A 1 203 ? -67.029 1.283 70.585 1.00 97.38 203 LEU A O 1
ATOM 1677 N N . GLN A 1 204 ? -66.073 2.686 69.122 1.00 97.12 204 GLN A N 1
ATOM 1678 C CA . GLN A 1 204 ? -66.971 3.803 69.418 1.00 97.12 204 GLN A CA 1
ATOM 1679 C C . GLN A 1 204 ? -68.430 3.472 69.076 1.00 97.12 204 GLN A C 1
ATOM 1681 O O . GLN A 1 204 ? -69.321 3.747 69.877 1.00 97.12 204 GLN A O 1
ATOM 1686 N N . LYS A 1 205 ? -68.684 2.833 67.925 1.00 95.94 205 LYS A N 1
ATOM 1687 C CA . LYS A 1 205 ? -70.031 2.363 67.556 1.00 95.94 205 LYS A CA 1
ATOM 1688 C C . LYS A 1 205 ? -70.578 1.340 68.554 1.00 95.94 205 LYS A C 1
ATOM 1690 O O . LYS A 1 205 ? -71.771 1.352 68.837 1.00 95.94 205 LYS A O 1
ATOM 1695 N N . LEU A 1 206 ? -69.726 0.457 69.076 1.00 96.06 206 LEU A N 1
ATOM 1696 C CA . LEU A 1 206 ? -70.120 -0.551 70.061 1.00 96.06 206 LEU A CA 1
ATOM 1697 C C . LEU A 1 206 ? -70.461 0.089 71.413 1.00 96.06 206 LEU A C 1
ATOM 1699 O O . LEU A 1 206 ? -71.483 -0.256 71.999 1.00 96.06 206 LEU A O 1
ATOM 1703 N N . LEU A 1 207 ? -69.661 1.060 71.869 1.00 96.12 207 LEU A N 1
ATOM 1704 C CA . LEU A 1 207 ? -69.951 1.832 73.082 1.00 96.12 207 LEU A CA 1
ATOM 1705 C C . LEU A 1 207 ? -71.283 2.583 72.971 1.00 96.12 207 LEU A C 1
ATOM 1707 O O . LEU A 1 207 ? -72.123 2.442 73.853 1.00 96.12 207 LEU A O 1
ATOM 1711 N N . GLN A 1 208 ? -71.519 3.287 71.859 1.00 94.94 208 GLN A N 1
ATOM 1712 C CA . GLN A 1 208 ? -72.787 3.987 71.613 1.00 94.94 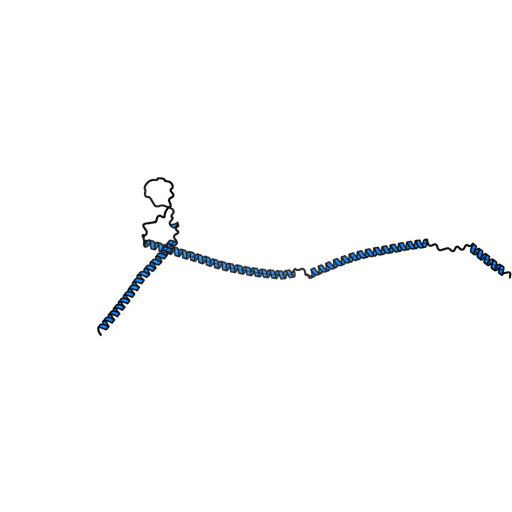208 GLN A CA 1
ATOM 1713 C C . GLN A 1 208 ? -73.993 3.040 71.616 1.00 94.94 208 GLN A C 1
ATOM 1715 O O . GLN A 1 208 ? -75.032 3.372 72.180 1.00 94.94 208 GLN A O 1
ATOM 1720 N N . LYS A 1 209 ? -73.868 1.849 71.012 1.00 94.69 209 LYS A N 1
ATOM 1721 C CA . LYS A 1 209 ? -74.935 0.837 71.048 1.00 94.69 209 LYS A CA 1
ATOM 1722 C C . LYS A 1 209 ? -75.217 0.336 72.463 1.00 94.69 209 LYS A C 1
ATOM 1724 O O . LYS A 1 209 ? -76.376 0.186 72.814 1.00 94.69 209 LYS A O 1
ATOM 1729 N N . ASN A 1 210 ? -74.183 0.108 73.270 1.00 92.44 210 ASN A N 1
ATOM 1730 C CA . ASN A 1 210 ? -74.339 -0.332 74.658 1.00 92.44 210 ASN A CA 1
ATOM 1731 C C . ASN A 1 210 ? -74.999 0.759 75.526 1.00 92.44 210 ASN A C 1
ATOM 1733 O O . ASN A 1 210 ? -75.866 0.469 76.341 1.00 92.44 210 ASN A O 1
ATOM 1737 N N . GLU A 1 211 ? -74.639 2.030 75.329 1.00 91.75 211 GLU A N 1
ATOM 1738 C CA . GLU A 1 211 ? -75.300 3.158 76.002 1.00 91.75 211 GLU A CA 1
ATOM 1739 C C . GLU A 1 211 ? -76.774 3.302 75.594 1.00 91.75 211 GLU A C 1
ATOM 1741 O O . GLU A 1 211 ? -77.621 3.516 76.459 1.00 91.75 211 GLU A O 1
ATOM 1746 N N . MET A 1 212 ? -77.086 3.128 74.304 1.00 90.25 212 MET A N 1
ATOM 1747 C CA . MET A 1 212 ? -78.462 3.100 73.794 1.00 90.25 212 MET A CA 1
ATOM 1748 C C . MET A 1 212 ? -79.265 1.952 74.416 1.00 90.25 212 MET A C 1
ATOM 1750 O O . MET A 1 212 ? -80.342 2.189 74.949 1.00 90.25 212 MET A O 1
ATOM 1754 N N . GLU A 1 213 ? -78.707 0.740 74.446 1.00 88.19 213 GLU A N 1
ATOM 1755 C CA . GLU A 1 213 ? -79.343 -0.434 75.057 1.00 88.19 213 GLU A CA 1
ATOM 1756 C C . GLU A 1 213 ? -79.584 -0.225 76.565 1.00 88.19 213 GLU A C 1
ATOM 1758 O O . GLU A 1 213 ? -80.655 -0.525 77.086 1.00 88.19 213 GLU A O 1
ATOM 1763 N N . LYS A 1 214 ? -78.627 0.372 77.288 1.00 86.12 214 LYS A N 1
ATOM 1764 C CA . LYS A 1 214 ? -78.811 0.746 78.701 1.00 86.12 214 LYS A CA 1
ATOM 1765 C C . LYS A 1 214 ? -79.930 1.765 78.902 1.00 86.12 214 LYS A C 1
ATOM 1767 O O . LYS A 1 214 ? -80.644 1.668 79.899 1.00 86.12 214 LYS A O 1
ATOM 1772 N N . ALA A 1 215 ? -80.057 2.748 78.012 1.00 85.12 215 ALA A N 1
ATOM 1773 C CA . ALA A 1 215 ? -81.146 3.717 78.068 1.00 85.12 215 ALA A CA 1
ATOM 1774 C C . ALA A 1 215 ? -82.501 3.035 77.815 1.00 85.12 215 ALA A C 1
ATOM 1776 O O . ALA A 1 215 ? -83.450 3.291 78.554 1.00 85.12 215 ALA A O 1
ATOM 1777 N N . GLU A 1 216 ? -82.570 2.112 76.851 1.00 83.62 216 GLU A N 1
ATOM 1778 C CA . GLU A 1 216 ? -83.757 1.285 76.594 1.00 83.62 216 GLU A CA 1
ATOM 1779 C C . GLU A 1 216 ? -84.146 0.449 77.826 1.00 83.62 216 GLU A C 1
ATOM 1781 O O . GLU A 1 216 ? -85.305 0.481 78.243 1.00 83.62 216 GLU A O 1
ATOM 1786 N N . TYR A 1 217 ? -83.187 -0.218 78.484 1.00 84.56 217 TYR A N 1
ATOM 1787 C CA . TYR A 1 217 ? -83.453 -0.958 79.726 1.00 84.56 217 TYR A CA 1
ATOM 1788 C C . TYR A 1 217 ? -83.954 -0.061 80.867 1.00 84.56 217 TYR A C 1
ATOM 1790 O O . TYR A 1 217 ? -84.824 -0.481 81.628 1.00 84.56 217 TYR A O 1
ATOM 1798 N N . GLN A 1 218 ? -83.426 1.159 81.016 1.00 79.38 218 GLN A N 1
ATOM 1799 C CA . GLN A 1 218 ? -83.890 2.092 82.053 1.00 79.38 218 GLN A CA 1
ATOM 1800 C C . GLN A 1 218 ? -85.337 2.533 81.822 1.00 79.38 218 GLN A C 1
ATOM 1802 O O . GLN A 1 218 ? -86.106 2.586 82.781 1.00 79.38 218 GLN A O 1
ATOM 1807 N N . VAL A 1 219 ? -85.720 2.809 80.570 1.00 78.38 219 VAL A N 1
ATOM 1808 C CA . VAL A 1 219 ? -87.115 3.113 80.212 1.00 78.38 219 VAL A CA 1
ATOM 1809 C C . VAL A 1 219 ? -88.013 1.919 80.529 1.00 78.38 219 VAL A C 1
ATOM 1811 O O . VAL A 1 219 ? -89.018 2.089 81.214 1.00 78.38 219 VAL A O 1
ATOM 1814 N N . TYR A 1 220 ? -87.605 0.710 80.131 1.00 76.75 220 TYR A N 1
ATOM 1815 C CA . TYR A 1 220 ? -88.352 -0.514 80.423 1.00 76.75 220 TYR A CA 1
ATOM 1816 C C . TYR A 1 220 ? -88.568 -0.728 81.931 1.00 76.75 220 TYR A C 1
ATOM 1818 O O . TYR A 1 220 ? -89.645 -1.136 82.351 1.00 76.75 220 TYR A O 1
ATOM 1826 N N . PHE A 1 221 ? -87.566 -0.426 82.763 1.00 73.38 221 PHE A N 1
ATOM 1827 C CA . PHE A 1 221 ? -87.673 -0.571 84.218 1.00 73.38 221 PHE A CA 1
ATOM 1828 C C . PHE A 1 221 ? -88.552 0.508 84.872 1.00 73.38 221 PHE A C 1
ATOM 1830 O O . PHE A 1 221 ? -89.205 0.233 85.872 1.00 73.38 221 PHE A O 1
ATOM 1837 N N . LEU A 1 222 ? -88.579 1.728 84.325 1.00 72.38 222 LEU A N 1
ATOM 1838 C CA . LEU A 1 222 ? -89.453 2.810 84.798 1.00 72.38 222 LEU A CA 1
ATOM 1839 C C . LEU A 1 222 ? -90.926 2.576 84.440 1.00 72.38 222 LEU A C 1
ATOM 1841 O O . LEU A 1 222 ? -91.801 2.993 85.191 1.00 72.38 222 LEU A O 1
ATOM 1845 N N . GLU A 1 223 ? -91.192 1.929 83.307 1.00 75.19 223 GLU A N 1
ATOM 1846 C CA . GLU A 1 223 ? -92.544 1.577 82.853 1.00 75.19 223 GLU A CA 1
ATOM 1847 C C . GLU A 1 223 ? -93.066 0.276 83.496 1.00 75.19 223 GLU A C 1
ATOM 1849 O O . GLU A 1 223 ? -94.239 -0.074 83.366 1.00 75.19 223 GLU A O 1
ATOM 1854 N N . TYR A 1 224 ? -92.209 -0.444 84.227 1.00 72.06 224 TYR A N 1
ATOM 1855 C CA . TYR A 1 224 ? -92.573 -1.667 84.930 1.00 72.06 224 TYR A CA 1
ATOM 1856 C C . TYR A 1 224 ? -93.277 -1.359 86.263 1.00 72.06 224 TYR A C 1
ATOM 1858 O O . TYR A 1 224 ? -92.634 -1.157 87.294 1.00 72.06 224 TYR A O 1
ATOM 1866 N N . ASP A 1 225 ? -94.611 -1.367 86.260 1.00 63.28 225 ASP A N 1
ATOM 1867 C CA . ASP A 1 225 ? -95.415 -1.338 87.486 1.00 63.28 225 ASP A CA 1
ATOM 1868 C C . ASP A 1 225 ? -95.489 -2.739 88.118 1.00 63.28 225 ASP A C 1
ATOM 1870 O O . ASP A 1 225 ? -96.124 -3.660 87.597 1.00 63.28 225 ASP A O 1
ATOM 1874 N N . GLU A 1 226 ? -94.853 -2.908 89.280 1.00 66.75 226 GLU A N 1
ATOM 1875 C CA . GLU A 1 226 ? -95.015 -4.107 90.104 1.00 66.75 226 GLU A CA 1
ATOM 1876 C C . GLU A 1 226 ? -96.486 -4.212 90.568 1.00 66.75 226 GLU A C 1
ATOM 1878 O O . GLU A 1 226 ? -96.994 -3.274 91.196 1.00 66.75 226 GLU A O 1
ATOM 1883 N N . PRO A 1 227 ? -97.208 -5.317 90.284 1.00 62.25 227 PRO A N 1
ATOM 1884 C CA . PRO A 1 227 ? -98.615 -5.429 90.646 1.00 62.25 227 PRO A CA 1
ATOM 1885 C C . PRO A 1 227 ? -98.767 -5.445 92.169 1.00 62.25 227 PRO A C 1
ATOM 1887 O O . PRO A 1 227 ? -98.528 -6.453 92.839 1.00 62.25 227 PRO A O 1
ATOM 1890 N N . ARG A 1 228 ? -99.201 -4.314 92.733 1.00 58.53 228 ARG A N 1
ATOM 1891 C CA . ARG A 1 228 ? -99.593 -4.224 94.140 1.00 58.53 228 ARG A CA 1
ATOM 1892 C C . ARG A 1 228 ? -100.880 -5.026 94.324 1.00 58.53 228 ARG A C 1
ATOM 1894 O O . ARG A 1 228 ? -101.939 -4.626 93.850 1.00 58.53 228 ARG A O 1
ATOM 1901 N N . PHE A 1 229 ? -100.799 -6.156 95.023 1.00 58.00 229 PHE A N 1
ATOM 1902 C CA . PHE A 1 229 ? -101.981 -6.849 95.540 1.00 58.00 229 PHE A CA 1
ATOM 1903 C C . PHE A 1 229 ? -102.613 -5.994 96.647 1.00 58.00 229 PHE A C 1
ATOM 1905 O O . PHE A 1 229 ? -102.314 -6.161 97.829 1.00 58.00 229 PHE A O 1
ATOM 1912 N N . ASP A 1 230 ? -103.480 -5.064 96.259 1.00 58.25 230 ASP A N 1
ATOM 1913 C CA . ASP A 1 230 ? -104.300 -4.278 97.177 1.00 58.25 230 ASP A CA 1
ATOM 1914 C C . ASP A 1 230 ? -105.475 -5.139 97.674 1.00 58.25 230 ASP A C 1
ATOM 1916 O O . ASP A 1 230 ? -106.594 -5.076 97.166 1.00 58.25 230 ASP A O 1
ATOM 1920 N N . ARG A 1 231 ? -105.209 -6.041 98.630 1.00 59.72 231 ARG A N 1
ATOM 1921 C CA . ARG A 1 231 ? -106.291 -6.675 99.399 1.00 59.72 231 ARG A CA 1
ATOM 1922 C C . ARG A 1 231 ? -106.837 -5.632 100.360 1.00 59.72 231 ARG A C 1
ATOM 1924 O O . ARG A 1 231 ? -106.127 -5.215 101.275 1.00 59.72 231 ARG A O 1
ATOM 1931 N N . SER A 1 232 ? -108.085 -5.217 100.147 1.00 67.75 232 SER A N 1
ATOM 1932 C CA . SER A 1 232 ? -108.676 -4.135 100.928 1.00 67.75 232 SER A CA 1
ATOM 1933 C C . SER A 1 232 ? -108.667 -4.476 102.423 1.00 67.75 232 SER A C 1
ATOM 1935 O O . SER A 1 232 ? -108.906 -5.611 102.849 1.00 67.75 232 SER A O 1
ATOM 1937 N N . LEU A 1 233 ? -108.386 -3.469 103.247 1.00 67.50 233 LEU A N 1
ATOM 1938 C CA . LEU A 1 233 ? -108.386 -3.570 104.710 1.00 67.50 233 LEU A CA 1
ATOM 1939 C C . LEU A 1 233 ? -109.738 -4.094 105.247 1.00 67.50 233 LEU A C 1
ATOM 1941 O O . LEU A 1 233 ? -109.784 -4.756 106.286 1.00 67.50 233 LEU A O 1
ATOM 1945 N N . ASP A 1 234 ? -110.823 -3.868 104.498 1.00 70.06 234 ASP A N 1
ATOM 1946 C CA . ASP A 1 234 ? -112.157 -4.403 104.778 1.00 70.06 234 ASP A CA 1
ATOM 1947 C C . ASP A 1 234 ? -112.244 -5.922 104.605 1.00 70.06 234 ASP A C 1
ATOM 1949 O O . ASP A 1 234 ? -112.912 -6.589 105.395 1.00 70.06 234 ASP A O 1
ATOM 1953 N N . GLU A 1 235 ? -111.532 -6.500 103.637 1.00 74.69 235 GLU A N 1
ATOM 1954 C CA . GLU A 1 235 ? -111.486 -7.948 103.425 1.00 74.69 235 GLU A CA 1
ATOM 1955 C C . GLU A 1 235 ? -110.770 -8.649 104.593 1.00 74.69 235 GLU A C 1
ATOM 1957 O O . GLU A 1 235 ? -111.243 -9.659 105.127 1.00 74.69 235 GLU A O 1
ATOM 1962 N N . HIS A 1 236 ? -109.686 -8.042 105.088 1.00 76.56 236 HIS A N 1
ATOM 1963 C CA . HIS A 1 236 ? -109.006 -8.488 106.304 1.00 76.56 236 HIS A CA 1
ATOM 1964 C C . HIS A 1 236 ? -109.874 -8.322 107.562 1.00 76.56 236 HIS A C 1
ATOM 1966 O O . HIS A 1 236 ? -109.918 -9.241 108.385 1.00 76.56 236 HIS A O 1
ATOM 1972 N N . ARG A 1 237 ? -110.615 -7.212 107.711 1.00 74.31 237 ARG A N 1
ATOM 1973 C CA . ARG A 1 237 ? -111.567 -7.026 108.826 1.00 74.31 237 ARG A CA 1
ATOM 1974 C C . ARG A 1 237 ? -112.710 -8.037 108.781 1.00 74.31 237 ARG A C 1
ATOM 1976 O O . ARG A 1 237 ? -113.034 -8.619 109.813 1.00 74.31 237 ARG A O 1
ATOM 1983 N N . CYS A 1 238 ? -113.285 -8.292 107.606 1.00 77.19 238 CYS A N 1
ATOM 1984 C CA . CYS A 1 238 ? -114.349 -9.278 107.427 1.00 77.19 238 CYS A CA 1
ATOM 1985 C C . CYS A 1 238 ? -113.871 -10.678 107.828 1.00 77.19 238 CYS A C 1
ATOM 1987 O O . CYS A 1 238 ? -114.549 -11.378 108.582 1.00 77.19 238 CYS A O 1
ATOM 1989 N N . ASN A 1 239 ? -112.673 -11.066 107.388 1.00 81.75 239 ASN A N 1
ATOM 1990 C CA . ASN A 1 239 ? -112.080 -12.346 107.761 1.00 81.75 239 ASN A CA 1
ATOM 1991 C C . ASN A 1 239 ? -111.775 -12.425 109.262 1.00 81.75 239 ASN A C 1
ATOM 1993 O O . ASN A 1 239 ? -112.060 -13.450 109.878 1.00 81.75 239 ASN A O 1
ATOM 1997 N N . TYR A 1 240 ? -111.295 -11.342 109.880 1.00 82.56 240 TYR A N 1
ATOM 1998 C CA . TYR A 1 240 ? -111.097 -11.287 111.330 1.00 82.56 240 TYR A CA 1
ATOM 1999 C C . TYR A 1 240 ? -112.413 -11.476 112.097 1.00 82.56 240 TYR A C 1
ATOM 2001 O O . TYR A 1 240 ? -112.481 -12.311 112.996 1.00 82.56 240 TYR A O 1
ATOM 2009 N N . SER A 1 241 ? -113.481 -10.769 111.711 1.00 80.69 241 SER A N 1
ATOM 2010 C CA . SER A 1 241 ? -114.803 -10.917 112.332 1.00 80.69 241 SER A CA 1
ATOM 2011 C C . SER A 1 241 ? -115.387 -12.319 112.141 1.00 80.69 241 SER A C 1
ATOM 2013 O O . SER A 1 241 ? -115.942 -12.874 113.088 1.00 80.69 241 SER A O 1
ATOM 2015 N N . LYS A 1 242 ? -115.221 -12.928 110.956 1.00 82.81 242 LYS A N 1
ATOM 2016 C CA . LYS A 1 242 ? -115.631 -14.320 110.698 1.00 82.81 242 LYS A CA 1
ATOM 2017 C C . LYS A 1 242 ? -114.910 -15.293 111.629 1.00 82.81 242 LYS A C 1
ATOM 2019 O O . LYS A 1 242 ? -115.555 -16.131 112.251 1.00 82.81 242 LYS A O 1
ATOM 2024 N N . VAL A 1 243 ? -113.593 -15.152 111.773 1.00 82.44 243 VAL A N 1
ATOM 2025 C CA . VAL A 1 243 ? -112.797 -15.989 112.682 1.00 82.44 243 VAL A CA 1
ATOM 2026 C C . VAL A 1 243 ? -113.210 -15.764 114.138 1.00 82.44 243 VAL A C 1
ATOM 2028 O O . VAL A 1 243 ? -113.382 -16.732 114.875 1.00 82.44 243 VAL A O 1
ATOM 2031 N N . GLN A 1 244 ? -113.443 -14.517 114.559 1.00 80.44 244 GLN A N 1
ATOM 2032 C CA . GLN A 1 244 ? -113.877 -14.226 115.926 1.00 80.44 244 GLN A CA 1
ATOM 2033 C C . GLN A 1 244 ? -115.249 -14.831 116.251 1.00 80.44 244 GLN A C 1
ATOM 2035 O O . GLN A 1 244 ? -115.428 -15.357 117.347 1.00 80.44 244 GLN A O 1
ATOM 2040 N N . HIS A 1 245 ? -116.194 -14.794 115.306 1.00 77.88 245 HIS A N 1
ATOM 2041 C CA . HIS A 1 245 ? -117.510 -15.412 115.470 1.00 77.88 245 HIS A CA 1
ATOM 2042 C C . HIS A 1 245 ? -117.413 -16.938 115.589 1.00 77.88 245 HIS A C 1
ATOM 2044 O O . HIS A 1 245 ? -118.013 -17.529 116.481 1.00 77.88 245 HIS A O 1
ATOM 2050 N N . VAL A 1 246 ? -116.594 -17.585 114.755 1.00 79.81 246 VAL A N 1
ATOM 2051 C CA . VAL A 1 246 ? -116.355 -19.035 114.852 1.00 79.81 246 VAL A CA 1
ATOM 2052 C C . VAL A 1 246 ? -115.734 -19.409 116.203 1.00 79.81 246 VAL A C 1
ATOM 2054 O O . VAL A 1 246 ? -116.117 -20.409 116.806 1.00 79.81 246 VAL A O 1
ATOM 2057 N N . LEU A 1 247 ? -114.801 -18.603 116.715 1.00 78.88 247 LEU A N 1
ATOM 2058 C CA . LEU A 1 247 ? -114.172 -18.844 118.017 1.00 78.88 247 LEU A CA 1
ATOM 2059 C C . LEU A 1 247 ? -115.111 -18.582 119.204 1.00 78.88 247 LEU A C 1
ATOM 2061 O O . LEU A 1 247 ? -114.938 -19.204 120.251 1.00 78.88 247 LEU A O 1
ATOM 2065 N N . SER A 1 248 ? -116.081 -17.672 119.077 1.00 74.38 248 SER A N 1
ATOM 2066 C CA . SER A 1 248 ? -117.054 -17.402 120.140 1.00 74.38 248 SER A CA 1
ATOM 2067 C C . SER A 1 248 ? -118.182 -18.433 120.177 1.00 74.38 248 SER A C 1
ATOM 2069 O O . SER A 1 248 ? -118.576 -18.838 121.268 1.00 74.38 248 SER A O 1
ATOM 2071 N N . VAL A 1 249 ? -118.638 -18.928 119.020 1.00 74.62 249 VAL A N 1
ATOM 2072 C CA . VAL A 1 249 ? -119.637 -20.010 118.929 1.00 74.62 249 VAL A CA 1
ATOM 2073 C C . VAL A 1 249 ? -119.090 -21.325 119.500 1.00 74.62 249 VAL A C 1
ATOM 2075 O O . VAL A 1 249 ? -119.799 -22.012 120.227 1.00 74.62 249 VAL A O 1
ATOM 2078 N N . HIS A 1 250 ? -117.809 -21.641 119.282 1.00 66.44 250 HIS A N 1
ATOM 2079 C CA . HIS A 1 250 ? -117.175 -22.845 119.841 1.00 66.44 250 HIS A CA 1
ATOM 2080 C C . HIS A 1 250 ? -116.745 -22.730 121.320 1.00 66.44 250 HIS A C 1
ATOM 2082 O O . HIS A 1 250 ? -116.169 -23.672 121.852 1.00 66.44 250 HIS A O 1
ATOM 2088 N N . LYS A 1 251 ? -116.999 -21.601 122.001 1.00 60.91 251 LYS A N 1
ATOM 2089 C CA . LYS A 1 251 ? -116.701 -21.420 123.439 1.00 60.91 251 LYS A CA 1
ATOM 2090 C C . LYS A 1 251 ? -117.899 -21.666 124.372 1.00 60.91 251 LYS A C 1
ATOM 2092 O O . LYS A 1 251 ? -117.739 -21.513 125.580 1.00 60.91 251 LYS A O 1
ATOM 2097 N N . VAL A 1 252 ? -119.077 -22.023 123.845 1.00 57.12 252 VAL A N 1
ATOM 2098 C CA . VAL A 1 252 ? -120.318 -22.242 124.629 1.00 57.12 252 VAL A CA 1
ATOM 2099 C C . VAL A 1 252 ? -120.889 -23.661 124.432 1.00 57.12 252 VAL A C 1
ATOM 2101 O O . VAL A 1 252 ? -122.090 -23.885 124.541 1.00 57.12 252 VAL A O 1
ATOM 2104 N N . GLN A 1 253 ? -120.031 -24.649 124.171 1.00 45.44 253 GLN A N 1
ATOM 2105 C CA . GLN A 1 253 ? -120.389 -26.072 124.154 1.00 45.44 253 GLN A CA 1
ATOM 2106 C C . GLN A 1 253 ? -119.278 -26.889 124.810 1.00 45.44 253 GLN A C 1
ATOM 2108 O O . GLN A 1 253 ? -119.618 -27.882 125.486 1.00 45.44 253 GLN A O 1
#

Foldseek 3Di:
DVVVVVVVVVVVVVVVVVVVVVVVVVVVVVVVVVVVVVVVVLVVLVVLLVVPDDPVVVVDDDDDDDDDDDDDDDDDDDDDDPDDPPPPPPDPPPDDDPVRSVVSNVVSVVVVVVVVVVVVVVVVVVVVVVVVVVVVVVVVVVVVVVVVVVVVVVVVVCVVVVVVPPPPVVVVVVVVVVVVVVVVVVVVVVVVVVVVVVVVVVVVVVVVVVVVVVVVVVVVVVPDDDDPPCPDPVNVVVVVVVVVVVVVVVVPD

Secondary structure (DSSP, 8-state):
-HHHHHHHHHHHHHHHHHHHHHHHHHHHHHHHHHHHHHHHHHHHHHHHHHHHS-TTTTS------------------------------S-TT-PPPHHHHHHHHHHHHHHHHHHHHHHHHHHHHHHHHHHHHHHHHHHHHHHHHHHHHHHHHHHHHHHHHHHHSS--HHHHHHHHHHHHHHHHHHHHHHHHHHHHHHHHHHHHHHHHHHHHHHHHHHHHHHS---------HHHHHHHHHHHHHHHHHTT--

Sequence (253 aa):
TTESTTMEDKMKENTKKVTEHKTLLVKHQKDLRDPNVALLAENHVFECFIKRLDPKEFQGDGGEGQQAAGHSQLDCVNVDRRQKPRYISSDCDQLLTLEQKIFLIQREITDTRKDHEELKQKYEKIQDNYKAAVKEAELRLAEIRKSKKEFEHRLMKSMKDGLLEMKEPEKVLQYTEDRSKIVQLERFNLKNQALKVQEKTLLQKLLQKNEMEKAEYQVYFLEYDEPRFDRSLDEHRCNYSKVQHVLSVHKVQ

Mean predicted aligned error: 20.66 Å

pLDDT: mean 79.22, std 19.94, range [29.22, 98.69]

Solvent-accessible surface area (backbone atoms only — not comparable to full-atom values): 15024 Å² total; per-residue (Å²): 123,68,70,64,53,56,54,52,51,50,52,54,50,50,52,50,51,53,52,52,52,51,54,50,50,54,48,53,53,49,70,52,46,57,56,52,52,52,52,54,53,50,51,49,53,50,53,54,46,56,72,68,57,55,82,63,75,75,61,66,77,92,76,89,81,86,89,82,90,82,86,80,90,79,90,79,82,92,76,96,66,89,77,69,80,77,73,89,70,89,72,92,78,74,72,76,50,72,67,56,49,51,51,52,51,52,48,44,54,50,52,54,50,49,54,50,52,54,50,51,53,50,50,51,53,52,51,51,50,52,55,49,52,52,54,50,51,53,50,51,50,52,49,51,53,49,55,49,53,52,48,53,50,50,52,56,48,49,56,58,52,57,67,68,66,52,73,57,66,66,61,56,52,49,52,54,51,52,52,52,53,51,56,52,49,54,53,50,51,54,52,50,52,53,48,54,52,51,50,52,54,50,52,52,53,50,50,54,48,52,53,52,52,52,51,52,52,50,52,55,58,73,69,55,76,76,86,76,82,80,73,52,72,62,59,54,48,51,52,50,53,52,51,51,49,56,57,53,62,69,70,77,120

Organism: Nothobranchius kadleci (NCBI:txid1051664)

Radius of gyration: 79.07 Å; Cα contacts (8 Å, |Δi|>4): 10; chains: 1; bounding box: 165×94×201 Å